Protein 8FEM (pdb70)

Nearest PDB structures (foldseek):
  8fen-assembly1_A  TM=1.002E+00  e=1.552E-68  Panicum virgatum
  3c1t-assembly2_B  TM=9.793E-01  e=3.458E-51  Vitis vinifera
  2c29-assembly1_D  TM=9.679E-01  e=8.620E-51  Vitis vinifera
  2iod-assembly1_A  TM=9.813E-01  e=1.810E-49  Vitis vinifera
  6nbr-assembly1_C  TM=9.140E-01  e=3.695E-29  Piper methysticum

B-factor: mean 53.1, std 14.97, range [28.44, 127.21]

Foldseek 3Di:
DAADFEEEQEPCLAFLNVVLLLVSQVVRHQYEYEDQDCVPCQSNVSNCPHVNCVPRYHYAHADLQDQPSCLVVLQRGQEYEYDDADDDPPDDCLVPPHQVSLQSSLVSVVVSNVVSVNHQEYEYEAECLQFQQDDDGDQETELPGGHDLVRCVPVVPVCSSVSNNRNNNLVSNVVVCVVVVHFYEYEYEWLEFFAGDRQDAHPSVCLVCCQLPVVQVSLVAQQKGFYAYSVLSSVLSVVLSPQPPHGYYFYHTDDIDGSQVSLVVCVVVCVVGDGDNDGPPDDPDDGDYRYYDRCVSVVSPRDGDDDVVRRVVRRCVNCCVDPDPPD

InterPro domains:
  IPR001509 NAD-dependent epimerase/dehydratase [PF01370] (23-263)
  IPR036291 NAD(P)-binding domain superfamily [SSF51735] (23-336)
  IPR050425 NAD(P)-dependent dehydratase-like [PTHR10366] (22-328)

Secondary structure (DSSP, 8-state):
-PPEEEEEETTTTSHHHHHHHHHHHHTTEEEEEEES-TT-HHHHHHHHTSTTHHHHEEEEE--TTSTTTTHHHHTT-SEEEE---------S-HIIIIIHHHHHHHHHHHHHHHHHS---EEEEE--GGGTS-SSS--SEE-TT----HHHHHHH--TTHHHHHHHHHHHHHHHHHHHHTT--EEEEE--EEES---SSS--HHHHHHTTTTTT-GGGHHHHHEEEEEEHHHHHHHHHHHHH-TT--EEEE---EEEEHHHHHHHHHHH-TTS---S--TT--SS-----EE--HHHHHTT------HHHHHHHHHHHHHTTTS---

Radius of gyration: 19.38 Å; Cα contacts (8 Å, |Δi|>4): 631; chains: 1; bounding box: 43×42×56 Å

Organism: Panicum virgatum (NCBI:txid38727)

Structure (mmCIF, N/CA/C/O backbone):
data_8FEM
#
_entry.id   8FEM
#
_cell.length_a   119.177
_cell.length_b   119.177
_cell.length_c   56.906
_cell.angle_alpha   90.00
_cell.angle_beta   90.00
_cell.angle_gamma   90.00
#
_symmetry.space_group_name_H-M   'P 42 21 2'
#
loop_
_entity.id
_entity.type
_entity.pdbx_description
1 polymer 'Dihydroflavonol 4-Reductase'
2 non-polymer 'NADP NICOTINAMIDE-ADENINE-DINUCLEOTIDE PHOSPHATE'
3 water water
#
loop_
_atom_site.group_PDB
_atom_site.id
_atom_site.type_symbol
_atom_site.label_atom_id
_atom_site.label_alt_id
_atom_site.label_comp_id
_atom_site.label_asym_id
_atom_site.label_entity_id
_atom_site.label_seq_id
_atom_site.pdbx_PDB_ins_code
_atom_site.Cartn_x
_atom_site.Cartn_y
_atom_site.Cartn_z
_atom_site.occupancy
_atom_site.B_iso_or_equiv
_atom_site.auth_seq_id
_atom_site.auth_comp_id
_atom_site.auth_asym_id
_atom_site.auth_atom_id
_atom_site.pdbx_PDB_model_num
ATOM 1 N N . ALA A 1 17 ? 69.688 44.764 39.680 1.00 68.92 17 ALA A N 1
ATOM 2 C CA . ALA A 1 17 ? 68.401 44.267 39.201 1.00 73.72 17 ALA A CA 1
ATOM 3 C C . ALA A 1 17 ? 68.382 42.742 39.183 1.00 77.36 17 ALA A C 1
ATOM 4 O O . ALA A 1 17 ? 69.292 42.105 38.646 1.00 83.15 17 ALA A O 1
ATOM 6 N N . ALA A 1 18 ? 67.342 42.158 39.767 1.00 63.05 18 ALA A N 1
ATOM 7 C CA . ALA A 1 18 ? 67.232 40.709 39.881 1.00 66.85 18 ALA A CA 1
ATOM 8 C C . ALA A 1 18 ? 66.608 40.114 38.623 1.00 60.30 18 ALA A C 1
ATOM 9 O O . ALA A 1 18 ? 65.665 40.674 38.054 1.00 51.46 18 ALA A O 1
ATOM 11 N N . ALA A 1 19 ? 67.140 38.970 38.198 1.00 56.60 19 ALA A N 1
ATOM 12 C CA . ALA A 1 19 ? 66.624 38.304 37.013 1.00 50.76 19 ALA A CA 1
ATOM 13 C C . ALA A 1 19 ? 65.156 37.949 37.199 1.00 49.22 19 ALA A C 1
ATOM 14 O O . ALA A 1 19 ? 64.738 37.481 38.261 1.00 50.84 19 ALA A O 1
ATOM 16 N N . LYS A 1 20 ? 64.364 38.192 36.158 1.00 51.55 20 LYS A N 1
ATOM 17 C CA . LYS A 1 20 ? 62.951 37.842 36.206 1.00 48.49 20 LYS A CA 1
ATOM 18 C C . LYS A 1 20 ? 62.787 36.334 36.364 1.00 47.05 20 LYS A C 1
ATOM 19 O O . LYS A 1 20 ? 63.514 35.545 35.746 1.00 38.82 20 LYS A O 1
ATOM 25 N N . GLY A 1 21 ? 61.845 35.944 37.229 1.00 59.97 21 GLY A N 1
ATOM 26 C CA . GLY A 1 21 ? 61.641 34.567 37.628 1.00 48.84 21 GLY A CA 1
ATOM 27 C C . GLY A 1 21 ? 62.032 33.584 36.556 1.00 49.93 21 GLY A C 1
ATOM 28 O O . GLY A 1 21 ? 61.691 33.750 35.378 1.00 56.29 21 GLY A O 1
ATOM 29 N N . PRO A 1 22 ? 62.763 32.540 36.940 1.00 47.40 22 PRO A N 1
ATOM 30 C CA . PRO A 1 22 ? 63.299 31.614 35.928 1.00 39.69 22 PRO A CA 1
ATOM 31 C C . PRO A 1 22 ? 62.163 31.049 35.084 1.00 37.82 22 PRO A C 1
ATOM 32 O O . PRO A 1 22 ? 61.119 30.647 35.607 1.00 37.52 22 PRO A O 1
ATOM 43 N N . VAL A 1 23 ? 62.365 31.044 33.768 1.00 35.85 23 VAL A N 1
ATOM 44 C CA . VAL A 1 23 ? 61.390 30.524 32.824 1.00 32.66 23 VAL A CA 1
ATOM 45 C C . VAL A 1 23 ? 62.073 29.475 31.964 1.00 37.41 23 VAL A C 1
ATOM 46 O O . VAL A 1 23 ? 63.263 29.586 31.641 1.00 37.93 23 VAL A O 1
ATOM 59 N N . VAL A 1 24 ? 61.308 28.449 31.590 1.00 31.62 24 VAL A N 1
ATOM 60 C CA . VAL A 1 24 ? 61.800 27.370 30.742 1.00 34.79 24 VAL A CA 1
ATOM 61 C C . VAL A 1 24 ? 61.395 27.627 29.298 1.00 36.05 24 VAL A C 1
ATOM 62 O O . VAL A 1 24 ? 60.291 28.119 29.023 1.00 35.88 24 VAL A O 1
ATOM 75 N N . VAL A 1 25 ? 62.283 27.289 28.370 1.00 33.86 25 VAL A N 1
ATOM 76 C CA . VAL A 1 25 ? 61.978 27.277 26.944 1.00 29.39 25 VAL A CA 1
ATOM 77 C C . VAL A 1 25 ? 62.294 25.874 26.438 1.00 39.95 25 VAL A C 1
ATOM 78 O O . VAL A 1 25 ? 63.470 25.482 26.373 1.00 39.47 25 VAL A O 1
ATOM 91 N N . THR A 1 26 ? 61.254 25.115 26.088 1.00 33.78 26 THR A N 1
ATOM 92 C CA . THR A 1 26 ? 61.456 23.779 25.546 1.00 37.06 26 THR A CA 1
ATOM 93 C C . THR A 1 26 ? 61.852 23.876 24.078 1.00 37.39 26 THR A C 1
ATOM 94 O O . THR A 1 26 ? 61.476 24.820 23.375 1.00 34.72 26 THR A O 1
ATOM 105 N N . GLY A 1 27 ? 62.616 22.889 23.620 1.00 38.26 27 GLY A N 1
ATOM 106 C CA . GLY A 1 27 ? 63.088 22.905 22.242 1.00 41.00 27 GLY A CA 1
ATOM 107 C C . GLY A 1 27 ? 63.931 24.119 21.922 1.00 36.57 27 GLY A C 1
ATOM 108 O O . GLY A 1 27 ? 63.795 24.708 20.845 1.00 37.82 27 GLY A O 1
ATOM 112 N N . ALA A 1 28 ? 64.806 24.509 22.842 1.00 38.30 28 ALA A N 1
ATOM 113 C CA . ALA A 1 28 ? 65.536 25.758 22.694 1.00 39.46 28 ALA A CA 1
ATOM 114 C C . ALA A 1 28 ? 66.506 25.743 21.529 1.00 37.28 28 ALA A C 1
ATOM 115 O O . ALA A 1 28 ? 66.883 26.817 21.050 1.00 40.46 28 ALA A O 1
ATOM 122 N N . ALA A 1 29 ? 66.935 24.564 21.077 1.00 40.17 29 ALA A N 1
ATOM 123 C CA . ALA A 1 29 ? 67.865 24.480 19.956 1.00 42.17 29 ALA A CA 1
ATOM 124 C C . ALA A 1 29 ? 67.207 24.746 18.606 1.00 41.15 29 ALA A C 1
ATOM 125 O O . ALA A 1 29 ? 67.912 24.815 17.592 1.00 45.58 29 ALA A O 1
ATOM 132 N N . GLY A 1 30 ? 65.884 24.893 18.564 1.00 38.54 30 GLY A N 1
ATOM 133 C CA . GLY A 1 30 ? 65.168 24.995 17.313 1.00 37.30 30 GLY A CA 1
ATOM 134 C C . GLY A 1 30 ? 65.063 26.414 16.782 1.00 39.63 30 GLY A C 1
ATOM 135 O O . GLY A 1 30 ? 65.586 27.372 17.349 1.00 40.46 30 GLY A O 1
ATOM 139 N N . PHE A 1 31 ? 64.349 26.531 15.660 1.00 36.79 31 PHE A N 1
ATOM 140 C CA . PHE A 1 31 ? 64.206 27.810 14.970 1.00 41.55 31 PHE A CA 1
ATOM 141 C C . PHE A 1 31 ? 63.494 28.837 15.849 1.00 41.71 31 PHE A C 1
ATOM 142 O O . PHE A 1 31 ? 64.020 29.925 16.115 1.00 37.85 31 PHE A O 1
ATOM 159 N N . VAL A 1 32 ? 62.296 28.503 16.329 1.00 37.56 32 VAL A N 1
ATOM 160 C CA . VAL A 1 32 ? 61.561 29.439 17.176 1.00 39.68 32 VAL A CA 1
ATOM 161 C C . VAL A 1 32 ? 62.189 29.505 18.566 1.00 39.85 32 VAL A C 1
ATOM 162 O O . VAL A 1 32 ? 62.443 30.593 19.108 1.00 32.93 32 VAL A O 1
ATOM 175 N N . GLY A 1 33 ? 62.460 28.338 19.154 1.00 37.02 33 GLY A N 1
ATOM 176 C CA . GLY A 1 33 ? 62.923 28.302 20.532 1.00 40.71 33 GLY A CA 1
ATOM 177 C C . GLY A 1 33 ? 64.198 29.092 20.748 1.00 37.06 33 GLY A C 1
ATOM 178 O O . GLY A 1 33 ? 64.312 29.852 21.711 1.00 36.72 33 GLY A O 1
ATOM 182 N N . SER A 1 34 ? 65.178 28.917 19.856 1.00 38.25 34 SER A N 1
ATOM 183 C CA . SER A 1 34 ? 66.460 29.589 20.040 1.00 33.95 34 SER A CA 1
ATOM 184 C C . SER A 1 34 ? 66.287 31.102 20.037 1.00 38.26 34 SER A C 1
ATOM 185 O O . SER A 1 34 ? 66.927 31.809 20.823 1.00 39.88 34 SER A O 1
ATOM 193 N N . TRP A 1 35 ? 65.425 31.624 19.161 1.00 39.53 35 TRP A N 1
ATOM 194 C CA . TRP A 1 35 ? 65.210 33.066 19.140 1.00 38.10 35 TRP A CA 1
ATOM 195 C C . TRP A 1 35 ? 64.435 33.534 20.368 1.00 39.22 35 TRP A C 1
ATOM 196 O O . TRP A 1 35 ? 64.664 34.648 20.866 1.00 36.74 35 TRP A O 1
ATOM 217 N N . LEU A 1 36 ? 63.519 32.707 20.871 1.00 33.31 36 LEU A N 1
ATOM 218 C CA . LEU A 1 36 ? 62.794 33.069 22.084 1.00 37.61 36 LEU A CA 1
ATOM 219 C C . LEU A 1 36 ? 63.740 33.155 23.274 1.00 36.63 36 LEU A C 1
ATOM 220 O O . LEU A 1 36 ? 63.615 34.060 24.113 1.00 34.60 36 LEU A O 1
ATOM 236 N N . VAL A 1 37 ? 64.701 32.230 23.356 1.00 39.32 37 VAL A N 1
ATOM 237 C CA . VAL A 1 37 ? 65.719 32.305 24.404 1.00 38.46 37 VAL A CA 1
ATOM 238 C C . VAL A 1 37 ? 66.466 33.630 24.317 1.00 38.02 37 VAL A C 1
ATOM 239 O O . VAL A 1 37 ? 66.687 34.308 25.327 1.00 38.11 37 VAL A O 1
ATOM 252 N N . ARG A 1 38 ? 66.847 34.025 23.098 1.00 40.83 38 ARG A N 1
ATOM 253 C CA . ARG A 1 38 ? 67.531 35.301 22.904 1.00 40.85 38 ARG A CA 1
ATOM 254 C C . ARG A 1 38 ? 66.706 36.450 23.463 1.00 40.12 38 ARG A C 1
ATOM 255 O O . ARG A 1 38 ? 67.228 37.322 24.164 1.00 46.39 38 ARG A O 1
ATOM 276 N N . LYS A 1 39 ? 65.408 36.471 23.164 1.00 42.96 39 LYS A N 1
ATOM 277 C CA . LYS A 1 39 ? 64.580 37.609 23.543 1.00 38.19 39 LYS A CA 1
ATOM 278 C C . LYS A 1 39 ? 64.262 37.604 25.027 1.00 33.14 39 LYS A C 1
ATOM 279 O O . LYS A 1 39 ? 64.177 38.667 25.644 1.00 37.92 39 LYS A O 1
ATOM 298 N N . LEU A 1 40 ? 64.084 36.424 25.616 1.00 35.95 40 LEU A N 1
ATOM 299 C CA . LEU A 1 40 ? 63.852 36.354 27.057 1.00 37.26 40 LEU A CA 1
ATOM 300 C C . LEU A 1 40 ? 65.083 36.821 27.830 1.00 41.61 40 LEU A C 1
ATOM 301 O O . LEU A 1 40 ? 64.964 37.544 28.830 1.00 38.50 40 LEU A O 1
ATOM 317 N N . LEU A 1 41 ? 66.275 36.421 27.377 1.00 39.68 41 LEU A N 1
ATOM 318 C CA . LEU A 1 41 ? 67.497 36.932 27.985 1.00 42.28 41 LEU A CA 1
ATOM 319 C C . LEU A 1 41 ? 67.573 38.448 27.870 1.00 44.52 41 LEU A C 1
ATOM 320 O O . LEU A 1 41 ? 67.900 39.140 28.842 1.00 45.15 41 LEU A O 1
ATOM 336 N N . ARG A 1 42 ? 67.255 38.984 26.692 1.00 39.08 42 ARG A N 1
ATOM 337 C CA . ARG A 1 42 ? 67.325 40.429 26.512 1.00 43.68 42 ARG A CA 1
ATOM 338 C C . ARG A 1 42 ? 66.350 41.165 27.427 1.00 43.92 42 ARG A C 1
ATOM 339 O O . ARG A 1 42 ? 66.598 42.318 27.796 1.00 43.06 42 ARG A O 1
ATOM 360 N N . ALA A 1 43 ? 65.240 40.527 27.792 1.00 38.18 43 ALA A N 1
ATOM 361 C CA . ALA A 1 43 ? 64.225 41.148 28.624 1.00 37.89 43 ALA A CA 1
ATOM 362 C C . ALA A 1 43 ? 64.501 40.993 30.114 1.00 40.00 43 ALA A C 1
ATOM 363 O O . ALA A 1 43 ? 63.670 41.404 30.926 1.00 44.02 43 ALA A O 1
ATOM 370 N N . GLY A 1 44 ? 65.632 40.413 30.492 1.00 42.55 44 GLY A N 1
ATOM 371 C CA . GLY A 1 44 ? 66.030 40.332 31.880 1.00 40.20 44 GLY A CA 1
ATOM 372 C C . GLY A 1 44 ? 65.679 39.050 32.590 1.00 45.83 44 GLY A C 1
ATOM 373 O O . GLY A 1 44 ? 65.763 39.003 33.829 1.00 44.41 44 GLY A O 1
ATOM 377 N N . TYR A 1 45 ? 65.285 38.014 31.857 1.00 42.86 45 TYR A N 1
ATOM 378 C CA . TYR A 1 45 ? 64.898 36.752 32.462 1.00 40.99 45 TYR A CA 1
ATOM 379 C C . TYR A 1 45 ? 66.110 35.855 32.650 1.00 41.33 45 TYR A C 1
ATOM 380 O O . TYR A 1 45 ? 67.086 35.930 31.896 1.00 42.69 45 TYR A O 1
ATOM 398 N N . ALA A 1 46 ? 66.046 35.015 33.682 1.00 41.18 46 ALA A N 1
ATOM 399 C CA . ALA A 1 46 ? 66.871 33.820 33.747 1.00 38.24 46 ALA A CA 1
ATOM 400 C C . ALA A 1 46 ? 66.158 32.736 32.948 1.00 38.58 46 ALA A C 1
ATOM 401 O O . ALA A 1 46 ? 64.992 32.431 33.214 1.00 34.29 46 ALA A O 1
ATOM 408 N N . VAL A 1 47 ? 66.830 32.186 31.944 1.00 40.78 47 VAL A N 1
ATOM 409 C CA . VAL A 1 47 ? 66.221 31.249 31.009 1.00 39.43 47 VAL A CA 1
ATOM 410 C C . VAL A 1 47 ? 66.822 29.872 31.248 1.00 41.22 47 VAL A C 1
ATOM 411 O O . VAL A 1 47 ? 68.048 29.723 31.302 1.00 45.66 47 VAL A O 1
ATOM 424 N N . ARG A 1 48 ? 65.962 28.868 31.374 1.00 36.36 48 ARG A N 1
ATOM 425 C CA . ARG A 1 48 ? 66.371 27.469 31.454 1.00 38.15 48 ARG A CA 1
ATOM 426 C C . ARG A 1 48 ? 66.027 26.811 30.116 1.00 42.56 48 ARG A C 1
ATOM 427 O O . ARG A 1 48 ? 64.870 26.465 29.853 1.00 38.06 48 ARG A O 1
ATOM 448 N N . ALA A 1 49 ? 67.033 26.654 29.264 1.00 45.41 49 ALA A N 1
ATOM 449 C CA . ALA A 1 49 ? 66.849 26.095 27.930 1.00 45.68 49 ALA A CA 1
ATOM 450 C C . ALA A 1 49 ? 66.942 24.578 27.993 1.00 43.40 49 ALA A C 1
ATOM 451 O O . ALA A 1 49 ? 67.927 24.034 28.502 1.00 46.30 49 ALA A O 1
ATOM 458 N N . THR A 1 50 ? 65.916 23.898 27.483 1.00 34.14 50 THR A N 1
ATOM 459 C CA . THR A 1 50 ? 65.887 22.445 27.466 1.00 39.24 50 THR A CA 1
ATOM 460 C C . THR A 1 50 ? 66.139 21.941 26.050 1.00 38.56 50 THR A C 1
ATOM 461 O O . THR A 1 50 ? 65.638 22.500 25.071 1.00 40.71 50 THR A O 1
ATOM 472 N N . VAL A 1 51 ? 66.934 20.878 25.952 1.00 38.35 51 VAL A N 1
ATOM 473 C CA . VAL A 1 51 ? 67.255 20.226 24.690 1.00 43.92 51 VAL A CA 1
ATOM 474 C C . VAL A 1 51 ? 67.328 18.727 24.949 1.00 40.60 51 VAL A C 1
ATOM 475 O O . VAL A 1 51 ? 67.542 18.276 26.074 1.00 47.13 51 VAL A O 1
ATOM 488 N N . ARG A 1 52 ? 67.145 17.949 23.889 1.00 43.01 52 ARG A N 1
ATOM 489 C CA . ARG A 1 52 ? 67.160 16.500 24.045 1.00 48.76 52 ARG A CA 1
ATOM 490 C C . ARG A 1 52 ? 68.545 15.972 24.385 1.00 47.93 52 ARG A C 1
ATOM 491 O O . ARG A 1 52 ? 68.656 14.899 24.990 1.00 42.93 52 ARG A O 1
ATOM 512 N N . ASP A 1 53 ? 69.597 16.699 24.024 1.00 48.39 53 ASP A N 1
ATOM 513 C CA . ASP A 1 53 ? 70.970 16.259 24.272 1.00 55.93 53 ASP A CA 1
ATOM 514 C C . ASP A 1 53 ? 71.852 17.486 24.426 1.00 52.98 53 ASP A C 1
ATOM 515 O O . ASP A 1 53 ? 72.305 18.069 23.427 1.00 51.47 53 ASP A O 1
ATOM 524 N N . PRO A 1 54 ? 72.130 17.912 25.663 1.00 46.09 54 PRO A N 1
ATOM 525 C CA . PRO A 1 54 ? 73.044 19.049 25.848 1.00 52.48 54 PRO A CA 1
ATOM 526 C C . PRO A 1 54 ? 74.486 18.723 25.495 1.00 56.58 54 PRO A C 1
ATOM 527 O O . PRO A 1 54 ? 75.290 19.649 25.333 1.00 52.95 54 PRO A O 1
ATOM 538 N N . ALA A 1 55 ? 74.838 17.440 25.376 1.00 62.06 55 ALA A N 1
ATOM 539 C CA . ALA A 1 55 ? 76.196 17.068 25.004 1.00 61.27 55 ALA A CA 1
ATOM 540 C C . ALA A 1 55 ? 76.485 17.340 23.535 1.00 65.32 55 ALA A C 1
ATOM 541 O O . ALA A 1 55 ? 77.657 17.408 23.146 1.00 65.96 55 ALA A O 1
ATOM 548 N N . ASN A 1 56 ? 75.450 17.501 22.712 1.00 62.64 56 ASN A N 1
ATOM 549 C CA . ASN A 1 56 ? 75.635 17.881 21.317 1.00 63.93 56 ASN A CA 1
ATOM 550 C C . ASN A 1 56 ? 76.114 19.325 21.240 1.00 66.68 56 ASN A C 1
ATOM 551 O O . ASN A 1 56 ? 75.306 20.259 21.161 1.00 63.75 56 ASN A O 1
ATOM 562 N N . VAL A 1 57 ? 77.434 19.520 21.261 1.00 71.95 57 VAL A N 1
ATOM 563 C CA . VAL A 1 57 ? 77.994 20.869 21.262 1.00 71.36 57 VAL A CA 1
ATOM 564 C C . VAL A 1 57 ? 77.543 21.652 20.035 1.00 69.82 57 VAL A C 1
ATOM 565 O O . VAL A 1 57 ? 77.450 22.886 20.072 1.00 68.87 57 VAL A O 1
ATOM 578 N N . GLY A 1 58 ? 77.259 20.964 18.932 1.00 70.17 58 GLY A N 1
ATOM 579 C CA . GLY A 1 58 ? 76.852 21.671 17.729 1.00 68.85 58 GLY A CA 1
ATOM 580 C C . GLY A 1 58 ? 75.572 22.458 17.924 1.00 66.81 58 GLY A C 1
ATOM 581 O O . GLY A 1 58 ? 75.490 23.636 17.564 1.00 65.39 58 GLY A O 1
ATOM 585 N N . LYS A 1 59 ? 74.553 21.814 18.496 1.00 66.43 59 LYS A N 1
ATOM 586 C CA . LYS A 1 59 ? 73.267 22.474 18.680 1.00 65.67 59 LYS A CA 1
ATOM 587 C C . LYS A 1 59 ? 73.256 23.384 19.904 1.00 60.47 59 LYS A C 1
ATOM 588 O O . LYS A 1 59 ? 72.486 24.348 19.945 1.00 56.13 59 LYS A O 1
ATOM 607 N N . THR A 1 60 ? 74.089 23.095 20.903 1.00 62.85 60 THR A N 1
ATOM 608 C CA . THR A 1 60 ? 74.074 23.876 22.134 1.00 57.87 60 THR A CA 1
ATOM 609 C C . THR A 1 60 ? 74.883 2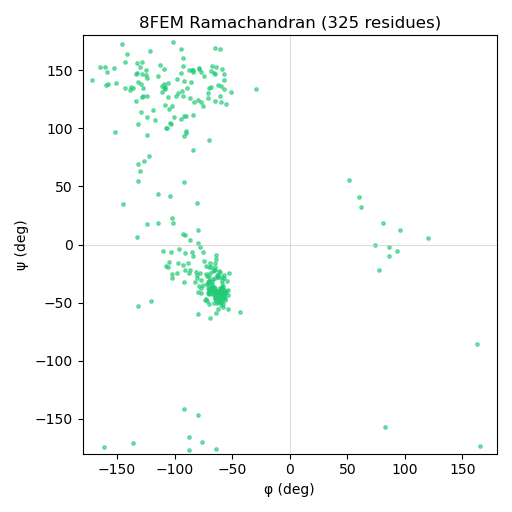5.157 22.005 1.00 57.94 60 THR A C 1
ATOM 610 O O . THR A 1 60 ? 74.536 26.171 22.623 1.00 56.15 60 THR A O 1
ATOM 621 N N . LYS A 1 61 ? 75.955 25.134 21.211 1.00 61.42 61 LYS A N 1
ATOM 622 C CA . LYS A 1 61 ? 76.855 26.283 21.152 1.00 57.83 61 LYS A CA 1
ATOM 623 C C . LYS A 1 61 ? 76.141 27.572 20.767 1.00 55.94 61 LYS A C 1
ATOM 624 O O . LYS A 1 61 ? 76.428 28.613 21.384 1.00 54.81 61 LYS A O 1
ATOM 643 N N . PRO A 1 62 ? 75.238 27.592 19.784 1.00 57.59 62 PRO A N 1
ATOM 644 C CA . PRO A 1 62 ? 74.584 28.869 19.443 1.00 59.46 62 PRO A CA 1
ATOM 645 C C . PRO A 1 62 ? 73.843 29.486 20.618 1.00 57.24 62 PRO A C 1
ATOM 646 O O . PRO A 1 62 ? 73.792 30.720 20.732 1.00 52.84 62 PRO A O 1
ATOM 657 N N . LEU A 1 63 ? 73.277 28.663 21.508 1.00 52.80 63 LEU A N 1
ATOM 658 C CA . LEU A 1 63 ? 72.567 29.204 22.664 1.00 52.97 63 LEU A CA 1
ATOM 659 C C . LEU A 1 63 ? 73.536 29.842 23.654 1.00 52.52 63 LEU A C 1
ATOM 660 O O . LEU A 1 63 ? 73.345 30.987 24.082 1.00 44.58 63 LEU A O 1
ATOM 676 N N . LEU A 1 64 ? 74.586 29.112 24.033 1.00 57.18 64 LEU A N 1
ATOM 677 C CA . LEU A 1 64 ? 75.560 29.643 24.978 1.00 56.19 64 LEU A CA 1
ATOM 678 C C . LEU A 1 64 ? 76.251 30.890 24.447 1.00 52.25 64 LEU A C 1
ATOM 679 O O . LEU A 1 64 ? 76.757 31.692 25.241 1.00 47.58 64 LEU A O 1
ATOM 695 N N . ASP A 1 65 ? 76.270 31.078 23.132 1.00 55.43 65 ASP A N 1
ATOM 696 C CA . ASP A 1 65 ? 76.874 32.257 22.525 1.00 55.62 65 ASP A CA 1
ATOM 697 C C . ASP A 1 65 ? 75.978 33.486 22.579 1.00 53.84 65 ASP A C 1
ATOM 698 O O . ASP A 1 65 ? 76.377 34.544 22.077 1.00 54.70 65 ASP A O 1
ATOM 707 N N . LEU A 1 66 ? 74.789 33.384 23.171 1.00 49.66 66 LEU A N 1
ATOM 708 C CA . LEU A 1 66 ? 73.820 34.465 23.097 1.00 50.63 66 LEU A CA 1
ATOM 709 C C . LEU A 1 66 ? 74.153 35.584 24.085 1.00 52.88 66 LEU A C 1
ATOM 710 O O . LEU A 1 66 ? 74.752 35.343 25.141 1.00 50.37 66 LEU A O 1
ATOM 726 N N . PRO A 1 67 ? 73.765 36.817 23.763 1.00 48.65 67 PRO A N 1
ATOM 727 C CA . PRO A 1 67 ? 73.998 37.929 24.699 1.00 47.24 67 PRO A CA 1
ATOM 728 C C . PRO A 1 67 ? 73.306 37.685 26.031 1.00 55.56 67 PRO A C 1
ATOM 729 O O . PRO A 1 67 ? 72.087 37.497 26.097 1.00 53.17 67 PRO A O 1
ATOM 740 N N . GLY A 1 68 ? 74.098 37.692 27.101 1.00 54.08 68 GLY A N 1
ATOM 741 C CA . GLY A 1 68 ? 73.580 37.471 28.431 1.00 48.31 68 GLY A CA 1
ATOM 742 C C . GLY A 1 68 ? 73.467 36.021 28.848 1.00 50.23 68 GLY A C 1
ATOM 743 O O . GLY A 1 68 ? 73.077 35.752 29.990 1.00 52.32 68 GLY A O 1
ATOM 747 N N . ALA A 1 69 ? 73.798 35.077 27.967 1.00 51.71 69 ALA A N 1
ATOM 748 C CA . ALA A 1 69 ? 73.643 33.670 28.312 1.00 51.43 69 ALA A CA 1
ATOM 749 C C . ALA A 1 69 ? 74.605 33.255 29.409 1.00 47.48 69 ALA A C 1
ATOM 750 O O . ALA A 1 69 ? 74.278 32.374 30.213 1.00 49.34 69 ALA A O 1
ATOM 757 N N . ALA A 1 70 ? 75.787 33.877 29.461 1.00 51.49 70 ALA A N 1
ATOM 758 C CA . ALA A 1 70 ? 76.790 33.481 30.443 1.00 51.26 70 ALA A CA 1
ATOM 759 C C . ALA A 1 70 ? 76.266 33.645 31.859 1.00 51.71 70 ALA A C 1
ATOM 760 O O . ALA A 1 70 ? 76.547 32.818 32.733 1.00 53.36 70 ALA A O 1
ATOM 767 N N . GLU A 1 71 ? 75.484 34.695 32.099 1.00 56.72 71 GLU A N 1
ATOM 768 C CA . GLU A 1 71 ? 75.010 34.992 33.444 1.00 52.30 71 GLU A CA 1
ATOM 769 C C . GLU A 1 71 ? 73.666 34.353 33.756 1.00 54.66 71 GLU A C 1
ATOM 770 O O . GLU A 1 71 ? 73.422 33.989 34.915 1.00 49.66 71 GLU A O 1
ATOM 782 N N . ARG A 1 72 ? 72.788 34.200 32.754 1.00 51.47 72 ARG A N 1
ATOM 783 C CA . ARG A 1 72 ? 71.395 33.883 33.031 1.00 49.60 72 ARG A CA 1
ATOM 784 C C . ARG A 1 72 ? 70.825 32.752 32.192 1.00 42.50 72 ARG A C 1
ATOM 785 O O . ARG A 1 72 ? 69.625 32.481 32.296 1.00 43.67 72 ARG A O 1
ATOM 806 N N . LEU A 1 73 ? 71.639 32.068 31.399 1.00 50.48 73 LEU A N 1
ATOM 807 C CA . LEU A 1 73 ? 71.189 30.913 30.633 1.00 46.77 73 LEU A CA 1
ATOM 808 C C . LEU A 1 73 ? 71.763 29.629 31.223 1.00 41.48 73 LEU A C 1
ATOM 809 O O . LEU A 1 73 ? 72.941 29.570 31.576 1.00 42.52 73 LEU A O 1
ATOM 825 N N . SER A 1 74 ? 70.916 28.614 31.338 1.00 36.55 74 SER A N 1
ATOM 826 C CA . SER A 1 74 ? 71.320 27.267 31.707 1.00 38.57 74 SER A CA 1
ATOM 827 C C . SER A 1 74 ? 70.674 26.287 30.737 1.00 41.24 74 SER A C 1
ATOM 828 O O . SER A 1 74 ? 69.558 26.512 30.262 1.00 45.64 74 SER A O 1
ATOM 836 N N . ILE A 1 75 ? 71.375 25.193 30.455 1.00 38.49 75 ILE A N 1
ATOM 837 C CA . ILE A 1 75 ? 70.922 24.176 29.507 1.00 38.81 75 ILE A CA 1
ATOM 838 C C . ILE A 1 75 ? 70.532 22.925 30.283 1.00 39.85 75 ILE A C 1
ATOM 839 O O . ILE A 1 75 ? 71.259 22.494 31.188 1.00 39.38 75 ILE A O 1
ATOM 855 N N . TRP A 1 76 ? 69.383 22.348 29.936 1.00 38.44 76 TRP A N 1
ATOM 856 C CA . TRP A 1 76 ? 68.846 21.193 30.642 1.00 41.00 76 TRP A CA 1
ATOM 857 C C . TRP A 1 76 ? 68.503 20.096 29.646 1.00 37.73 76 TRP A C 1
ATOM 858 O O . TRP A 1 76 ? 68.103 20.370 28.515 1.00 43.65 76 TRP A O 1
ATOM 879 N N . LYS A 1 77 ? 68.663 18.850 30.074 1.00 40.00 77 LYS A N 1
ATOM 880 C CA . LYS A 1 77 ? 68.319 17.699 29.251 1.00 42.79 77 LYS A CA 1
ATOM 881 C C . LYS A 1 77 ? 66.890 17.273 29.559 1.00 42.25 77 LYS A C 1
ATOM 882 O O . LYS A 1 77 ? 66.533 17.069 30.723 1.00 41.86 77 LYS A O 1
ATOM 901 N N . ALA A 1 78 ? 66.077 17.142 28.514 1.00 43.38 78 ALA A N 1
ATOM 902 C CA . ALA A 1 78 ? 64.694 16.719 28.676 1.00 48.46 78 ALA A CA 1
ATOM 903 C C . ALA A 1 78 ? 64.180 16.196 27.342 1.00 44.34 78 ALA A C 1
ATOM 904 O O . ALA A 1 78 ? 64.649 16.602 26.279 1.00 44.99 78 ALA A O 1
ATOM 911 N N . ASP A 1 79 ? 63.212 15.292 27.415 1.00 46.80 79 ASP A N 1
ATOM 912 C CA . ASP A 1 79 ? 62.613 14.688 26.235 1.00 45.39 79 ASP A CA 1
ATOM 913 C C . ASP A 1 79 ? 61.126 14.499 26.487 1.00 47.33 79 ASP A C 1
ATOM 914 O O . ASP A 1 79 ? 60.723 14.041 27.561 1.00 49.17 79 ASP A O 1
ATOM 923 N N . LEU A 1 80 ? 60.313 14.861 25.491 1.00 52.06 80 LEU A N 1
ATOM 924 C CA . LEU A 1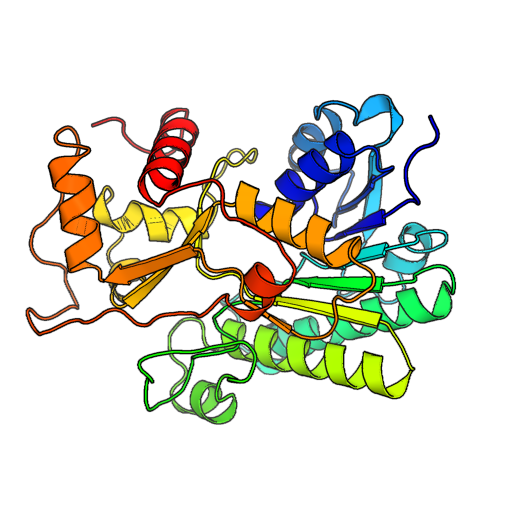 80 ? 58.864 14.789 25.646 1.00 48.92 80 LEU A CA 1
ATOM 925 C C . LEU A 1 80 ? 58.366 13.359 25.803 1.00 51.20 80 LEU A C 1
ATOM 926 O O . LEU A 1 80 ? 57.272 13.154 26.342 1.00 49.83 80 LEU A O 1
ATOM 942 N N . THR A 1 81 ? 59.138 12.374 25.350 1.00 51.16 81 THR A N 1
ATOM 943 C CA . THR A 1 81 ? 58.768 10.972 25.459 1.00 50.41 81 THR A CA 1
ATOM 944 C C . THR A 1 81 ? 59.272 10.333 26.745 1.00 54.23 81 THR A C 1
ATOM 945 O O . THR A 1 81 ? 59.152 9.116 26.900 1.00 56.08 81 THR A O 1
ATOM 956 N N . GLU A 1 82 ? 59.817 11.124 27.667 1.00 54.21 82 GLU A N 1
ATOM 957 C CA . GLU A 1 82 ? 60.455 10.637 28.885 1.00 51.88 82 GLU A CA 1
ATOM 958 C C . GLU A 1 82 ? 59.762 11.298 30.070 1.00 53.07 82 GLU A C 1
ATOM 959 O O . GLU A 1 82 ? 60.128 12.405 30.473 1.00 56.24 82 GLU A O 1
ATOM 971 N N . GLU A 1 83 ? 58.767 10.610 30.630 1.00 58.67 83 GLU A N 1
ATOM 972 C CA . GLU A 1 83 ? 58.002 11.162 31.740 1.00 56.05 83 GLU A CA 1
ATOM 973 C C . GLU A 1 83 ? 58.931 11.661 32.840 1.00 53.35 83 GLU A C 1
ATOM 974 O O . GLU A 1 83 ? 59.863 10.965 33.249 1.00 51.12 83 GLU A O 1
ATOM 986 N N . GLY A 1 84 ? 58.680 12.883 33.304 1.00 50.43 84 GLY A N 1
ATOM 987 C CA . GLY A 1 84 ? 59.411 13.451 34.411 1.00 45.01 84 GLY A CA 1
ATOM 988 C C . GLY A 1 84 ? 60.701 14.144 34.047 1.00 43.77 84 GLY A C 1
ATOM 989 O O . GLY A 1 84 ? 61.276 14.828 34.907 1.00 45.51 84 GLY A O 1
ATOM 993 N N . SER A 1 85 ? 61.167 14.011 32.806 1.00 42.36 85 SER A N 1
ATOM 994 C CA . SER A 1 85 ? 62.449 14.597 32.434 1.00 45.17 85 SER A CA 1
ATOM 995 C C . SER A 1 85 ? 62.448 16.121 32.495 1.00 46.55 85 SER A C 1
ATOM 996 O O . SER A 1 85 ? 63.527 16.727 32.502 1.00 46.67 85 SER A O 1
ATOM 1004 N N . PHE A 1 86 ? 61.277 16.750 32.539 1.00 44.53 86 PHE A N 1
ATOM 1005 C CA . PHE A 1 86 ? 61.171 18.195 32.664 1.00 43.18 86 PHE A CA 1
ATOM 1006 C C . PHE A 1 86 ? 60.965 18.653 34.103 1.00 44.78 86 PHE A C 1
ATOM 1007 O O . PHE A 1 86 ? 60.923 19.866 34.354 1.00 46.37 86 PHE A O 1
ATOM 1024 N N . ASP A 1 87 ? 60.828 17.724 35.053 1.00 46.36 87 ASP A N 1
ATOM 1025 C CA . ASP A 1 87 ? 60.524 18.105 36.430 1.00 43.38 87 ASP A CA 1
ATOM 1026 C C . ASP A 1 87 ? 61.597 19.026 36.994 1.00 40.90 87 ASP A C 1
ATOM 1027 O O . ASP A 1 87 ? 61.291 20.079 37.565 1.00 42.41 87 ASP A O 1
ATOM 1036 N N . ASP A 1 88 ? 62.867 18.650 36.838 1.00 39.20 88 ASP A N 1
ATOM 1037 C CA . ASP A 1 88 ? 63.940 19.429 37.449 1.00 42.71 88 ASP A CA 1
ATOM 1038 C C . ASP A 1 88 ? 64.025 20.826 36.843 1.00 42.04 88 ASP A C 1
ATOM 1039 O O . ASP A 1 88 ? 64.210 21.818 37.557 1.00 42.68 88 ASP A O 1
ATOM 1048 N N . ALA A 1 89 ? 63.898 20.925 35.522 1.00 43.27 89 ALA A N 1
ATOM 1049 C CA . ALA A 1 89 ? 64.038 22.228 34.873 1.00 43.92 89 ALA A CA 1
ATOM 1050 C C . ALA A 1 89 ? 62.883 23.159 35.237 1.00 39.62 89 ALA A C 1
ATOM 1051 O O . ALA A 1 89 ? 63.084 24.369 35.425 1.00 40.59 89 ALA A O 1
ATOM 1058 N N . ILE A 1 90 ? 61.667 22.621 35.345 1.00 35.72 90 ILE A N 1
ATOM 1059 C CA . ILE A 1 90 ? 60.517 23.474 35.636 1.00 39.56 90 ILE A CA 1
ATOM 1060 C C . ILE A 1 90 ? 60.474 23.860 37.105 1.00 37.16 90 ILE A C 1
ATOM 1061 O O . ILE A 1 90 ? 59.998 24.946 37.449 1.00 38.24 90 ILE A O 1
ATOM 1077 N N . LYS A 1 91 ? 60.976 22.999 37.985 1.00 38.79 91 LYS A N 1
ATOM 1078 C CA . LYS A 1 91 ? 60.917 23.251 39.420 1.00 37.48 91 LYS A CA 1
ATOM 1079 C C . LYS A 1 91 ? 61.558 24.587 39.768 1.00 38.67 91 LYS A C 1
ATOM 1080 O O . LYS A 1 91 ? 62.744 24.811 39.507 1.00 40.19 91 LYS A O 1
ATOM 1099 N N . GLY A 1 92 ? 60.773 25.472 40.370 1.00 35.91 92 GLY A N 1
ATOM 1100 C CA . GLY A 1 92 ? 61.235 26.793 40.716 1.00 38.31 92 GLY A CA 1
ATOM 1101 C C . GLY A 1 92 ? 60.970 27.859 39.680 1.00 41.12 92 GLY A C 1
ATOM 1102 O O . GLY A 1 92 ? 61.226 29.043 39.951 1.00 45.06 92 GLY A O 1
ATOM 1106 N N . CYS A 1 93 ? 60.459 27.490 38.511 1.00 39.21 93 CYS A N 1
ATOM 1107 C CA . CYS A 1 93 ? 60.190 28.459 37.461 1.00 38.95 93 CYS A CA 1
ATOM 1108 C C . CYS A 1 93 ? 58.820 29.101 37.646 1.00 35.81 93 CYS A C 1
ATOM 1109 O O . CYS A 1 93 ? 57.891 28.493 38.175 1.00 39.71 93 CYS A O 1
ATOM 1117 N N . THR A 1 94 ? 58.702 30.345 37.193 1.00 41.51 94 THR A N 1
ATOM 1118 C CA . THR A 1 94 ? 57.418 31.036 37.188 1.00 42.05 94 THR A CA 1
ATOM 1119 C C . THR A 1 94 ? 56.660 30.868 35.874 1.00 42.33 94 THR A C 1
ATOM 1120 O O . THR A 1 94 ? 55.446 31.104 35.842 1.00 42.80 94 THR A O 1
ATOM 1131 N N . GLY A 1 95 ? 57.337 30.467 34.803 1.00 31.40 95 GLY A N 1
ATOM 1132 C CA . GLY A 1 95 ? 56.694 30.339 33.506 1.00 35.8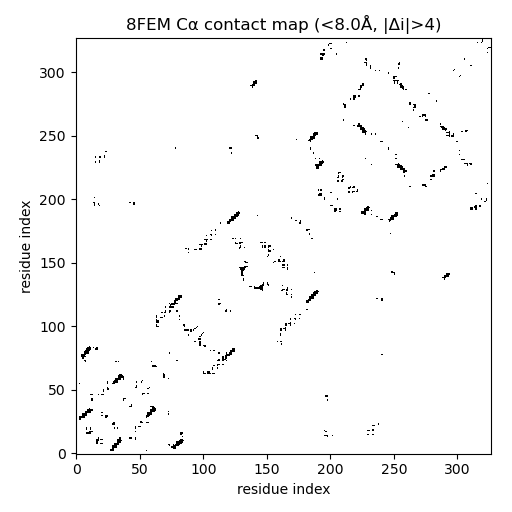7 95 GLY A CA 1
ATOM 1133 C C . GLY A 1 95 ? 57.385 29.302 32.650 1.00 32.72 95 GLY A C 1
ATOM 1134 O O . GLY A 1 95 ? 58.583 29.045 32.793 1.00 34.76 95 GLY A O 1
ATOM 1138 N N . VAL A 1 96 ? 56.615 28.694 31.757 1.00 34.21 96 VAL A N 1
ATOM 1139 C CA . VAL A 1 96 ? 57.114 27.667 30.854 1.00 33.68 96 VAL A CA 1
ATOM 1140 C C . VAL A 1 96 ? 56.612 27.985 29.454 1.00 36.34 96 VAL A C 1
ATOM 1141 O O . VAL A 1 96 ? 55.401 28.104 29.236 1.00 35.59 96 VAL A O 1
ATOM 1154 N N . PHE A 1 97 ? 57.538 28.126 28.511 1.00 36.46 97 PHE A N 1
ATOM 1155 C CA . PHE A 1 97 ? 57.212 28.339 27.101 1.00 34.61 97 PHE A CA 1
ATOM 1156 C C . PHE A 1 97 ? 57.446 27.018 26.369 1.00 35.56 97 PHE A C 1
ATOM 1157 O O . PHE A 1 97 ? 58.591 26.633 26.116 1.00 34.58 97 PHE A O 1
ATOM 1174 N N . HIS A 1 98 ? 56.361 26.322 26.033 1.00 34.27 98 HIS A N 1
ATOM 1175 C CA . HIS A 1 98 ? 56.451 25.009 25.400 1.00 35.19 98 HIS A CA 1
ATOM 1176 C C . HIS A 1 98 ? 56.474 25.194 23.887 1.00 33.18 98 HIS A C 1
ATOM 1177 O O . HIS A 1 98 ? 55.434 25.337 23.254 1.00 35.85 98 HIS A O 1
ATOM 1191 N N . VAL A 1 99 ? 57.671 25.207 23.314 1.00 34.80 99 VAL A N 1
ATOM 1192 C CA . VAL A 1 99 ? 57.849 25.322 21.884 1.00 37.96 99 VAL A CA 1
ATOM 1193 C C . VAL A 1 99 ? 58.186 24.006 21.203 1.00 37.88 99 VAL A C 1
ATOM 1194 O O . VAL A 1 99 ? 57.871 23.852 20.029 1.00 38.58 99 VAL A O 1
ATOM 1207 N N . ALA A 1 100 ? 58.779 23.051 21.918 1.00 39.18 100 ALA A N 1
ATOM 1208 C CA . ALA A 1 100 ? 59.154 21.785 21.322 1.00 44.57 100 ALA A CA 1
ATOM 1209 C C . ALA A 1 100 ? 57.924 21.011 20.873 1.00 40.42 100 ALA A C 1
ATOM 1210 O O . ALA A 1 100 ? 56.857 21.065 21.489 1.00 41.97 100 ALA A O 1
ATOM 1217 N N . THR A 1 101 ? 58.090 20.269 19.783 1.00 41.37 101 THR A N 1
ATOM 1218 C CA . THR A 1 101 ? 57.074 19.339 19.311 1.00 43.22 101 THR A CA 1
ATOM 1219 C C . THR A 1 101 ? 57.748 18.317 18.409 1.00 42.46 101 THR A C 1
ATOM 1220 O O . THR A 1 101 ? 58.738 18.648 17.742 1.00 41.69 101 THR A O 1
ATOM 1231 N N . PRO A 1 102 ? 57.259 17.077 18.378 1.00 44.29 102 PRO A N 1
ATOM 1232 C CA . PRO A 1 102 ? 57.859 16.081 17.475 1.00 46.77 102 PRO A CA 1
ATOM 1233 C C . PRO A 1 102 ? 57.588 16.422 16.019 1.00 48.69 102 PRO A C 1
ATOM 1234 O O . PRO A 1 102 ? 56.468 16.786 15.649 1.00 48.67 102 PRO A O 1
ATOM 1245 N N . MET A 1 103 ? 58.624 16.301 15.188 1.00 52.67 103 MET A N 1
ATOM 1246 C CA . MET A 1 103 ? 58.546 16.708 13.785 1.00 65.18 103 MET A CA 1
ATOM 1247 C C . MET A 1 103 ? 59.088 15.617 12.867 1.00 66.99 103 MET A C 1
ATOM 1248 O O . MET A 1 103 ? 59.922 15.866 11.994 1.00 69.30 103 MET A O 1
ATOM 1262 N N . ASP A 1 104 ? 58.542 14.427 13.009 1.00 66.09 104 ASP A N 1
ATOM 1263 C CA . ASP A 1 104 ? 58.961 13.325 12.178 1.00 66.91 104 ASP A CA 1
ATOM 1264 C C . ASP A 1 104 ? 57.728 12.839 11.490 1.00 73.28 104 ASP A C 1
ATOM 1265 O O . ASP A 1 104 ? 57.181 11.801 11.839 1.00 78.78 104 ASP A O 1
ATOM 1274 N N . PHE A 1 105 ? 57.291 13.573 10.487 1.00 69.35 105 PHE A N 1
ATOM 1275 C CA . PHE A 1 105 ? 56.048 13.228 9.828 1.00 72.88 105 PHE A CA 1
ATOM 1276 C C . PHE A 1 105 ? 56.245 12.314 8.621 1.00 75.03 105 PHE A C 1
ATOM 1277 O O . PHE A 1 105 ? 55.756 12.613 7.541 1.00 82.22 105 PHE A O 1
ATOM 1294 N N . GLU A 1 106 ? 56.930 11.195 8.806 1.00 78.61 106 GLU A N 1
ATOM 1295 C CA . GLU A 1 106 ? 57.171 10.253 7.714 1.00 82.50 106 GLU A CA 1
ATOM 1296 C C . GLU A 1 106 ? 57.148 8.815 8.219 1.00 83.34 106 GLU A C 1
ATOM 1297 O O . GLU A 1 106 ? 57.880 7.950 7.728 1.00 81.62 106 GLU A O 1
ATOM 1309 N N . SER A 1 107 ? 56.297 8.524 9.194 1.00 85.81 107 SER A N 1
ATOM 1310 C CA . SER A 1 107 ? 56.186 7.186 9.764 1.00 80.63 107 SER A CA 1
ATOM 1311 C C . SER A 1 107 ? 54.968 6.459 9.204 1.00 82.81 107 SER A C 1
ATOM 1312 O O . SER A 1 107 ? 54.172 7.019 8.448 1.00 83.34 107 SER A O 1
ATOM 1320 N N . LYS A 1 108 ? 54.843 5.181 9.574 1.00 81.89 108 LYS A N 1
ATOM 1321 C CA . LYS A 1 108 ? 53.772 4.330 9.072 1.00 79.66 108 LYS A CA 1
ATOM 1322 C C . LYS A 1 108 ? 52.654 4.115 10.084 1.00 82.00 108 LYS A C 1
ATOM 1323 O O . LYS A 1 108 ? 51.638 3.495 9.744 1.00 83.22 108 LYS A O 1
ATOM 1342 N N . ASP A 1 109 ? 52.821 4.590 11.314 1.00 80.42 109 ASP A N 1
ATOM 1343 C CA . ASP A 1 109 ? 51.774 4.549 12.336 1.00 74.88 109 ASP A CA 1
ATOM 1344 C C . ASP A 1 109 ? 51.645 5.938 12.948 1.00 72.94 109 ASP A C 1
ATOM 1345 O O . ASP A 1 109 ? 51.902 6.136 14.142 1.00 76.77 109 ASP A O 1
ATOM 1354 N N . PRO A 1 110 ? 51.251 6.932 12.147 1.00 68.16 110 PRO A N 1
ATOM 1355 C CA . PRO A 1 110 ? 51.250 8.319 12.647 1.00 63.79 110 PRO A CA 1
ATOM 1356 C C . PRO A 1 110 ? 50.463 8.495 13.930 1.00 60.55 110 PRO A C 1
ATOM 1357 O O . PRO A 1 110 ? 50.824 9.342 14.757 1.00 60.48 110 PRO A O 1
ATOM 1368 N N . GLU A 1 111 ? 49.406 7.704 14.129 1.00 61.44 111 GLU A N 1
ATOM 1369 C CA . GLU A 1 111 ? 48.624 7.809 15.356 1.00 63.02 111 GLU A CA 1
ATOM 1370 C C . GLU A 1 111 ? 49.492 7.543 16.577 1.00 64.55 111 GLU A C 1
ATOM 1371 O O . GLU A 1 111 ? 49.466 8.304 17.552 1.00 58.88 111 GLU A O 1
ATOM 1383 N N . ASN A 1 112 ? 50.303 6.500 16.497 1.00 68.63 112 ASN A N 1
ATOM 1384 C CA . ASN A 1 112 ? 51.083 6.095 17.656 1.00 68.05 112 ASN A CA 1
ATOM 1385 C C . ASN A 1 112 ? 52.492 6.609 17.679 1.00 61.36 112 ASN A C 1
ATOM 1386 O O . ASN A 1 112 ? 53.121 6.597 18.720 1.00 63.78 112 ASN A O 1
ATOM 1397 N N . GLU A 1 113 ? 52.974 7.084 16.551 1.00 60.72 113 GLU A N 1
ATOM 1398 C CA . GLU A 1 113 ? 54.340 7.573 16.463 1.00 61.99 113 GLU A CA 1
ATOM 1399 C C . GLU A 1 113 ? 54.450 9.089 16.417 1.00 61.61 113 GLU A C 1
ATOM 1400 O O . GLU A 1 113 ? 55.551 9.618 16.619 1.00 62.15 113 GLU A O 1
ATOM 1412 N N . VAL A 1 114 ? 53.353 9.800 16.157 1.00 62.21 114 VAL A N 1
ATOM 1413 C CA . VAL A 1 114 ? 53.398 11.254 16.041 1.00 54.68 114 VAL A CA 1
ATOM 1414 C C . VAL A 1 114 ? 52.284 11.886 16.864 1.00 50.88 114 VAL A C 1
ATOM 1415 O O . VAL A 1 114 ? 52.530 12.760 17.700 1.00 53.86 114 VAL A O 1
ATOM 1428 N N . ILE A 1 115 ? 51.052 11.440 16.641 1.00 52.30 115 ILE A N 1
ATOM 1429 C CA . ILE A 1 115 ? 49.899 12.103 17.238 1.00 48.92 115 ILE A CA 1
ATOM 1430 C C . ILE A 1 115 ? 49.882 11.890 18.746 1.00 51.03 115 ILE A C 1
ATOM 1431 O O . ILE A 1 115 ? 49.994 12.845 19.521 1.00 49.97 115 ILE A O 1
ATOM 1447 N N . LYS A 1 116 ? 49.745 10.639 19.183 1.00 51.63 116 LYS A N 1
ATOM 1448 C CA . LYS A 1 116 ? 49.718 10.368 20.618 1.00 55.99 116 LYS A CA 1
ATOM 1449 C C . LYS A 1 116 ? 50.975 10.866 21.323 1.00 53.42 116 LYS A C 1
ATOM 1450 O O . LYS A 1 116 ? 50.850 11.452 22.413 1.00 49.50 116 LYS A O 1
ATOM 1469 N N . PRO A 1 117 ? 52.184 10.679 20.785 1.00 53.56 117 PRO A N 1
ATOM 1470 C CA . PRO A 1 117 ? 53.363 11.263 21.450 1.00 51.17 117 PRO A CA 1
ATOM 1471 C C . PRO A 1 117 ? 53.285 12.772 21.599 1.00 52.29 117 PRO A C 1
ATOM 1472 O O . PRO A 1 117 ? 53.754 13.317 22.604 1.00 50.01 117 PRO A O 1
ATOM 1483 N N . THR A 1 118 ? 52.720 13.474 20.611 1.00 52.48 118 THR A N 1
ATOM 1484 C CA . THR A 1 118 ? 52.618 14.926 20.716 1.00 48.16 118 THR A CA 1
ATOM 1485 C C . THR A 1 118 ? 51.633 15.332 21.808 1.00 46.53 118 THR A C 1
ATOM 1486 O O . THR A 1 118 ? 51.861 16.315 22.524 1.00 48.23 118 THR A O 1
ATOM 1497 N N . VAL A 1 119 ? 50.531 14.591 21.955 1.00 42.43 119 VAL A N 1
ATOM 1498 C CA . VAL A 1 119 ? 49.545 14.941 22.970 1.00 45.84 119 VAL A CA 1
ATOM 1499 C C . VAL A 1 119 ? 50.022 14.514 24.354 1.00 48.43 119 VAL A C 1
ATOM 1500 O O . VAL A 1 119 ? 49.777 15.209 25.349 1.00 50.18 119 VAL A O 1
ATOM 1513 N N . GLU A 1 120 ? 50.694 13.361 24.449 1.00 45.74 120 GLU A N 1
ATOM 1514 C CA . GLU A 1 120 ? 51.218 12.938 25.743 1.00 50.09 120 GLU A CA 1
ATOM 1515 C C . GLU A 1 120 ? 52.358 13.842 26.194 1.00 49.25 120 GLU A C 1
ATOM 1516 O O . GLU A 1 120 ? 52.537 14.065 27.396 1.00 48.91 120 GLU A O 1
ATOM 1528 N N . GLY A 1 121 ? 53.130 14.373 25.248 1.00 46.25 121 GLY A N 1
ATOM 1529 C CA . GLY A 1 121 ? 54.222 15.261 25.608 1.00 45.10 121 GLY A CA 1
ATOM 1530 C C . GLY A 1 121 ? 53.750 16.582 26.181 1.00 43.60 121 GLY A C 1
ATOM 1531 O O . GLY A 1 121 ? 54.323 17.084 27.150 1.00 45.05 121 GLY A O 1
ATOM 1535 N N . VAL A 1 122 ? 52.698 17.159 25.600 1.00 45.54 122 VAL A N 1
ATOM 1536 C CA . VAL A 1 122 ? 52.187 18.425 26.113 1.00 44.37 122 VAL A CA 1
ATOM 1537 C C . VAL A 1 122 ? 51.495 18.218 27.455 1.00 43.86 122 VAL A C 1
ATOM 1538 O O . VAL A 1 122 ? 51.599 19.054 28.361 1.00 46.01 122 VAL A O 1
ATOM 1551 N N . LEU A 1 123 ? 50.780 17.105 27.609 1.00 45.80 123 LEU A N 1
ATOM 1552 C CA . LEU A 1 123 ? 50.095 16.841 28.870 1.00 48.30 123 LEU A CA 1
ATOM 1553 C C . LEU A 1 123 ? 51.093 16.582 29.998 1.00 48.07 123 LEU A C 1
ATOM 1554 O O . LEU A 1 123 ? 50.887 17.021 31.139 1.00 46.08 123 LEU A O 1
ATOM 1570 N N . SER A 1 124 ? 52.187 15.878 29.700 1.00 38.63 124 SER A N 1
ATOM 1571 C CA . SER A 1 124 ? 53.199 15.653 30.722 1.00 46.49 124 SER A CA 1
ATOM 1572 C C . SER A 1 124 ? 53.858 16.966 31.134 1.00 46.01 124 SER A C 1
ATOM 1573 O O . SER A 1 124 ? 54.165 17.168 32.317 1.00 42.96 124 SER A O 1
ATOM 1581 N N . ILE A 1 125 ? 54.066 17.876 30.177 1.00 40.70 125 ILE A N 1
ATOM 1582 C CA . ILE A 1 125 ? 54.550 19.215 30.509 1.00 37.98 125 ILE A CA 1
ATOM 1583 C C . ILE A 1 125 ? 53.607 19.883 31.500 1.00 38.31 125 ILE A C 1
ATOM 1584 O O . ILE A 1 125 ? 54.040 20.486 32.489 1.00 36.05 125 ILE A O 1
ATOM 1600 N N . MET A 1 126 ? 52.298 19.786 31.245 1.00 43.41 126 MET A N 1
ATOM 1601 C CA . MET A 1 126 ? 51.327 20.420 32.132 1.00 46.06 126 MET A CA 1
ATOM 1602 C C . MET A 1 126 ? 51.360 19.797 33.520 1.00 46.76 126 MET A C 1
ATOM 1603 O O . MET A 1 126 ? 51.288 20.508 34.528 1.00 45.03 126 MET A O 1
ATOM 1617 N N . ARG A 1 127 ? 51.477 18.467 33.590 1.00 45.99 127 ARG A N 1
ATOM 1618 C CA . ARG A 1 127 ? 51.581 17.801 34.885 1.00 48.04 127 ARG A CA 1
ATOM 1619 C C . ARG A 1 127 ? 52.797 18.304 35.654 1.00 45.98 127 ARG A C 1
ATOM 1620 O O . ARG A 1 127 ? 52.696 18.669 36.831 1.00 45.19 127 ARG A O 1
ATOM 1641 N N . ALA A 1 128 ? 53.959 18.334 34.997 1.00 40.20 128 ALA A N 1
ATOM 1642 C CA . ALA A 1 128 ? 55.166 18.815 35.654 1.00 43.01 128 ALA A CA 1
ATOM 1643 C C . ALA A 1 128 ? 54.986 20.238 36.162 1.00 43.79 128 ALA A C 1
ATOM 1644 O O . ALA A 1 128 ? 55.479 20.586 37.239 1.00 40.50 128 ALA A O 1
ATOM 1651 N N . CYS A 1 129 ? 54.286 21.077 35.396 1.00 44.36 129 CYS A N 1
ATOM 1652 C CA . CYS A 1 129 ? 54.054 22.450 35.825 1.00 46.70 129 CYS A CA 1
ATOM 1653 C C . CYS A 1 129 ? 53.185 22.495 37.074 1.00 47.19 129 CYS A C 1
ATOM 1654 O O . CYS A 1 129 ? 53.458 23.269 37.998 1.00 49.74 129 CYS A O 1
ATOM 1662 N N . LYS A 1 130 ? 52.132 21.678 37.120 1.00 47.05 130 LYS A N 1
ATOM 1663 C CA . LYS A 1 130 ? 51.282 21.629 38.301 1.00 52.13 130 LYS A CA 1
ATOM 1664 C C . LYS A 1 130 ? 52.065 21.152 39.516 1.00 50.29 130 LYS A C 1
ATOM 1665 O O . LYS A 1 130 ? 52.014 21.773 40.582 1.00 51.43 130 LYS A O 1
ATOM 1684 N N . GLU A 1 131 ? 52.801 20.044 39.367 1.00 52.96 131 GLU A N 1
ATOM 1685 C CA . GLU A 1 131 ? 53.584 19.510 40.475 1.00 54.54 131 GLU A CA 1
ATOM 1686 C C . GLU A 1 131 ? 54.555 20.549 41.017 1.00 51.42 131 GLU A C 1
ATOM 1687 O O . GLU A 1 131 ? 54.718 20.676 42.234 1.00 53.10 131 GLU A O 1
ATOM 1699 N N . ALA A 1 132 ? 55.207 21.302 40.129 1.00 51.38 132 ALA A N 1
ATOM 1700 C CA . ALA A 1 132 ? 56.173 22.300 40.570 1.00 47.87 132 ALA A CA 1
ATOM 1701 C C . ALA A 1 132 ? 55.548 23.278 41.554 1.00 47.42 132 ALA A C 1
ATOM 1702 O O . ALA A 1 132 ? 56.188 23.677 42.533 1.00 47.58 132 ALA A O 1
ATOM 1709 N N . GLY A 1 133 ? 54.304 23.688 41.305 1.00 50.25 133 GLY A N 1
ATOM 1710 C CA . GLY A 1 133 ? 53.633 24.662 42.138 1.00 52.18 133 GLY A CA 1
ATOM 1711 C C . GLY A 1 133 ? 54.052 26.100 41.927 1.00 49.41 133 GLY A C 1
ATOM 1712 O O . GLY A 1 133 ? 53.274 27.010 42.251 1.00 57.90 133 GLY A O 1
ATOM 1716 N N . THR A 1 134 ? 55.244 26.340 41.380 1.00 44.83 134 THR A N 1
ATOM 1717 C CA . THR A 1 134 ? 55.764 27.691 41.232 1.00 42.12 134 THR A CA 1
ATOM 1718 C C . THR A 1 134 ? 55.345 28.358 39.930 1.00 43.47 134 THR A C 1
ATOM 1719 O O . THR A 1 134 ? 55.470 29.583 39.811 1.00 40.48 134 THR A O 1
ATOM 1730 N N . VAL A 1 135 ? 54.857 27.592 38.961 1.00 39.12 135 VAL A N 1
ATOM 1731 C CA . VAL A 1 135 ? 54.522 28.136 37.652 1.00 38.79 135 VAL A CA 1
ATOM 1732 C C . VAL A 1 135 ? 53.197 28.879 37.754 1.00 39.99 135 VAL A C 1
ATOM 1733 O O . VAL A 1 135 ? 52.179 28.297 38.142 1.00 39.31 135 VAL A O 1
ATOM 1746 N N . ARG A 1 136 ? 53.202 30.162 37.402 1.00 35.06 136 ARG A N 1
ATOM 1747 C CA . ARG A 1 136 ? 51.971 30.938 37.367 1.00 40.20 136 ARG A CA 1
ATOM 1748 C C . ARG A 1 136 ? 51.292 30.915 36.004 1.00 41.06 136 ARG A C 1
ATOM 1749 O O . ARG A 1 136 ? 50.081 31.158 35.930 1.00 41.44 136 ARG A O 1
ATOM 1770 N N . ARG A 1 137 ? 52.031 30.630 34.928 1.00 32.58 137 ARG A N 1
ATOM 1771 C CA . ARG A 1 137 ? 51.452 30.684 33.593 1.00 39.49 137 ARG A CA 1
ATOM 1772 C C . ARG A 1 137 ? 52.266 29.832 32.631 1.00 35.11 137 ARG A C 1
ATOM 1773 O O . ARG A 1 137 ? 53.494 29.859 32.647 1.00 35.93 137 ARG A O 1
ATOM 1794 N N . VAL A 1 138 ? 51.566 29.094 31.786 1.00 36.57 138 VAL A N 1
ATOM 1795 C CA . VAL A 1 138 ? 52.176 28.314 30.718 1.00 36.55 138 VAL A CA 1
ATOM 1796 C C . VAL A 1 138 ? 51.801 28.953 29.388 1.00 40.03 138 VAL A C 1
ATOM 1797 O O . VAL A 1 138 ? 50.644 29.336 29.176 1.00 42.85 138 VAL A O 1
ATOM 1810 N N . VAL A 1 139 ? 52.778 29.068 28.490 1.00 36.78 139 VAL A N 1
ATOM 1811 C CA . VAL A 1 139 ? 52.562 29.611 27.152 1.00 36.52 139 VAL A CA 1
ATOM 1812 C C . VAL A 1 139 ? 52.864 28.508 26.160 1.00 34.95 139 VAL A C 1
ATOM 1813 O O . VAL A 1 139 ? 54.032 28.154 25.957 1.00 35.07 139 VAL A O 1
ATOM 1826 N N . PHE A 1 140 ? 51.817 27.965 25.541 1.00 37.48 140 PHE A N 1
ATOM 1827 C CA . PHE A 1 140 ? 51.944 26.893 24.560 1.00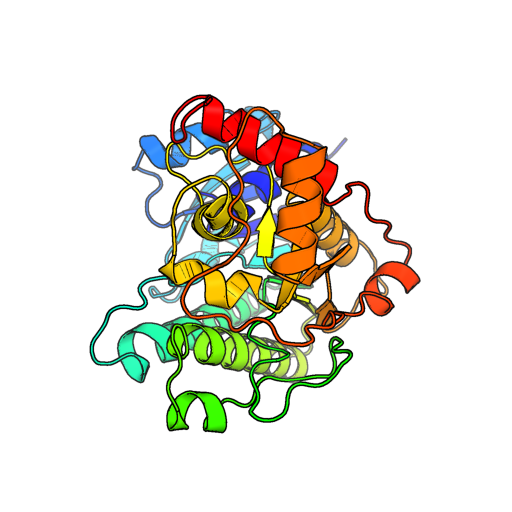 37.50 140 PHE A CA 1
ATOM 1828 C C . PHE A 1 140 ? 51.927 27.473 23.155 1.00 35.87 140 PHE A C 1
ATOM 1829 O O . PHE A 1 140 ? 51.059 28.286 22.824 1.00 36.90 140 PHE A O 1
ATOM 1846 N N . THR A 1 141 ? 52.895 27.073 22.340 1.00 33.65 141 THR A N 1
ATOM 1847 C CA . THR A 1 141 ? 52.961 27.501 20.948 1.00 35.76 141 THR A CA 1
ATOM 1848 C C . THR A 1 141 ? 52.186 26.497 20.100 1.00 33.82 141 THR A C 1
ATOM 1849 O O . THR A 1 141 ? 52.608 25.346 19.954 1.00 35.26 141 THR A O 1
ATOM 1860 N N . SER A 1 142 ? 51.043 26.926 19.564 1.00 31.30 142 SER A N 1
ATOM 1861 C CA . SER A 1 142 ? 50.234 26.082 18.690 1.00 33.82 142 SER A CA 1
ATOM 1862 C C . SER A 1 142 ? 50.648 26.312 17.237 1.00 35.56 142 SER A C 1
ATOM 1863 O O . SER A 1 142 ? 51.835 26.507 16.937 1.00 36.47 142 SER A O 1
ATOM 1871 N N . THR A 1 143 ? 49.682 26.319 16.327 1.00 34.54 143 THR A N 1
ATOM 1872 C CA . THR A 1 143 ? 49.986 26.549 14.919 1.00 35.09 143 THR A CA 1
ATOM 1873 C C . THR A 1 143 ? 48.686 26.865 14.196 1.00 33.26 143 THR A C 1
ATOM 1874 O O . THR A 1 143 ? 47.606 26.454 14.625 1.00 32.47 143 THR A O 1
ATOM 1885 N N . ALA A 1 144 ? 48.803 27.622 13.103 1.00 30.82 144 ALA A N 1
ATOM 1886 C CA . ALA A 1 144 ? 47.632 27.932 12.295 1.00 36.00 144 ALA A CA 1
ATOM 1887 C C . ALA A 1 144 ? 46.933 26.671 11.801 1.00 35.70 144 ALA A C 1
ATOM 1888 O O . ALA A 1 144 ? 45.723 26.689 11.564 1.00 38.81 144 ALA A O 1
ATOM 1895 N N . GLY A 1 145 ? 47.667 25.567 11.664 1.00 36.56 145 GLY A N 1
ATOM 1896 C CA . GLY A 1 145 ? 47.067 24.309 11.258 1.00 38.23 145 GLY A CA 1
ATOM 1897 C C . GLY A 1 145 ? 46.056 23.758 12.241 1.00 39.51 145 GLY A C 1
ATOM 1898 O O . GLY A 1 145 ? 45.330 22.819 11.899 1.00 42.37 145 GLY A O 1
ATOM 1902 N N . ALA A 1 146 ? 46.001 24.298 13.450 1.00 33.88 146 ALA A N 1
ATOM 1903 C CA . ALA A 1 146 ? 44.996 23.918 14.428 1.00 32.79 146 ALA A CA 1
ATOM 1904 C C . ALA A 1 146 ? 43.761 24.811 14.368 1.00 32.02 146 ALA A C 1
ATOM 1905 O O . ALA A 1 146 ? 42.894 24.715 15.241 1.00 34.22 146 ALA A O 1
ATOM 1912 N N . VAL A 1 147 ? 43.654 25.670 13.357 1.00 35.18 147 VAL A N 1
ATOM 1913 C CA . VAL A 1 147 ? 42.595 26.668 13.275 1.00 37.30 147 VAL A CA 1
ATOM 1914 C C . VAL A 1 147 ? 41.755 26.500 12.015 1.00 36.62 147 VAL A C 1
ATOM 1915 O O . VAL A 1 147 ? 40.522 26.507 12.075 1.00 38.01 147 VAL A O 1
ATOM 1928 N N . ASN A 1 148 ? 42.407 26.363 10.855 1.00 35.57 148 ASN A N 1
ATOM 1929 C CA . ASN A 1 148 ? 41.736 26.564 9.573 1.00 44.40 148 ASN A CA 1
ATOM 1930 C C . ASN A 1 148 ? 41.835 25.367 8.634 1.00 46.92 148 ASN A C 1
ATOM 1931 O O . ASN A 1 148 ? 41.601 25.521 7.429 1.00 48.58 148 ASN A O 1
ATOM 1942 N N . VAL A 1 149 ? 42.166 24.182 9.139 1.00 41.61 149 VAL A N 1
ATOM 1943 C CA . VAL A 1 149 ? 42.218 22.985 8.307 1.00 39.99 149 VAL A CA 1
ATOM 1944 C C . VAL A 1 149 ? 40.834 22.348 8.393 1.00 48.43 149 VAL A C 1
ATOM 1945 O O . VAL A 1 149 ? 40.532 21.558 9.297 1.00 48.34 149 VAL A O 1
ATOM 1958 N N . GLU A 1 150 ? 39.980 22.702 7.434 1.00 46.43 150 GLU A N 1
ATOM 1959 C CA . GLU A 1 150 ? 38.642 22.139 7.326 1.00 49.20 150 GLU A CA 1
ATOM 1960 C C . GLU A 1 150 ? 38.298 22.041 5.845 1.00 47.43 150 GLU A C 1
ATOM 1961 O O . GLU A 1 150 ? 39.026 22.535 4.982 1.00 51.47 150 GLU A O 1
ATOM 1973 N N . GLU A 1 151 ? 37.167 21.398 5.553 1.00 53.28 151 GLU A N 1
ATOM 1974 C CA . GLU A 1 151 ? 36.786 21.190 4.157 1.00 49.93 151 GLU A CA 1
ATOM 1975 C C . GLU A 1 151 ? 36.364 22.498 3.494 1.00 51.34 151 GLU A C 1
ATOM 1976 O O . GLU A 1 151 ? 36.732 22.765 2.345 1.00 48.43 151 GLU A O 1
ATOM 1988 N N . ARG A 1 152 ? 35.609 23.332 4.203 1.00 56.32 152 ARG A N 1
ATOM 1989 C CA . ARG A 1 152 ? 35.110 24.598 3.669 1.00 56.75 152 ARG A CA 1
ATOM 1990 C C . ARG A 1 152 ? 35.947 25.736 4.250 1.00 53.94 152 ARG A C 1
ATOM 1991 O O . ARG A 1 152 ? 35.778 26.118 5.410 1.00 56.66 152 ARG A O 1
ATOM 2012 N N . GLN A 1 153 ? 36.848 26.280 3.442 1.00 57.21 153 GLN A N 1
ATOM 2013 C CA . GLN A 1 153 ? 37.704 27.369 3.894 1.00 56.42 153 GLN A CA 1
ATOM 2014 C C . GLN A 1 153 ? 36.890 28.652 4.056 1.00 54.31 153 GLN A C 1
ATOM 2015 O O . GLN A 1 153 ? 36.137 29.041 3.161 1.00 57.81 153 GLN A O 1
ATOM 2029 N N . LYS A 1 154 ? 37.037 29.305 5.205 1.00 50.30 154 LYS A N 1
ATOM 2030 C CA . LYS A 1 154 ? 36.372 30.563 5.501 1.00 45.26 154 LYS A CA 1
ATOM 2031 C C . LYS A 1 154 ? 37.265 31.742 5.129 1.00 43.98 154 LYS A C 1
ATOM 2032 O O . LYS A 1 154 ? 38.483 31.599 4.978 1.00 49.68 154 LYS A O 1
ATOM 2051 N N . PRO A 1 155 ? 36.689 32.935 4.966 1.00 41.51 155 PRO A N 1
ATOM 2052 C CA . PRO A 1 155 ? 37.520 34.098 4.608 1.00 40.16 155 PRO A CA 1
ATOM 2053 C C . PRO A 1 155 ? 38.293 34.695 5.769 1.00 41.32 155 PRO A C 1
ATOM 2054 O O . PRO A 1 155 ? 39.320 35.347 5.529 1.00 42.62 155 PRO A O 1
ATOM 2065 N N . VAL A 1 156 ? 37.839 34.505 7.008 1.00 42.14 156 VAL A N 1
ATOM 2066 C CA . VAL A 1 156 ? 38.537 35.008 8.185 1.00 40.48 156 VAL A CA 1
ATOM 2067 C C . VAL A 1 156 ? 38.517 33.935 9.263 1.00 41.47 156 VAL A C 1
ATOM 2068 O O . VAL A 1 156 ? 37.484 33.305 9.510 1.00 39.16 156 VAL A O 1
ATOM 2081 N N . TYR A 1 157 ? 39.664 33.732 9.907 1.00 43.88 157 TYR A N 1
ATOM 2082 C CA . TYR A 1 157 ? 39.793 32.806 11.020 1.00 39.29 157 TYR A CA 1
ATOM 2083 C C . TYR A 1 157 ? 40.337 33.560 12.224 1.00 37.12 157 TYR A C 1
ATOM 2084 O O . TYR A 1 157 ? 41.178 34.456 12.080 1.00 37.19 157 TYR A O 1
ATOM 2102 N N . ASP A 1 158 ? 39.862 33.196 13.410 1.00 34.03 158 ASP A N 1
ATOM 2103 C CA . ASP A 1 158 ? 40.413 33.734 14.644 1.00 39.49 158 ASP A CA 1
ATOM 2104 C C . ASP A 1 158 ? 40.589 32.590 15.641 1.00 38.23 158 ASP A C 1
ATOM 2105 O O . ASP A 1 158 ? 40.429 31.413 15.307 1.00 33.43 158 ASP A O 1
ATOM 2114 N N . GLU A 1 159 ? 40.901 32.949 16.890 1.00 42.58 159 GLU A N 1
ATOM 2115 C CA . GLU A 1 159 ? 41.211 31.963 17.919 1.00 44.21 159 GLU A CA 1
ATOM 2116 C C . GLU A 1 159 ? 40.038 31.060 18.263 1.00 39.37 159 GLU A C 1
ATOM 2117 O O . GLU A 1 159 ? 40.233 30.068 18.979 1.00 38.53 159 GLU A O 1
ATOM 2129 N N . ASN A 1 160 ? 38.844 31.359 17.7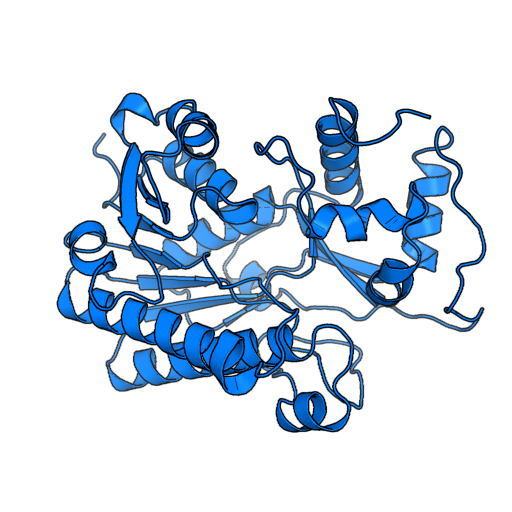63 1.00 40.70 160 ASN A N 1
ATOM 2130 C CA . ASN A 1 160 ? 37.670 30.544 18.039 1.00 41.62 160 ASN A CA 1
ATOM 2131 C C . ASN A 1 160 ? 37.447 29.442 17.015 1.00 38.59 160 ASN A C 1
ATOM 2132 O O . ASN A 1 160 ? 36.562 28.610 17.217 1.00 41.65 160 ASN A O 1
ATOM 2143 N N . ASN A 1 161 ? 38.210 29.421 15.929 1.00 35.84 161 ASN A N 1
ATOM 2144 C CA . ASN A 1 161 ? 38.088 28.381 14.918 1.00 39.74 161 ASN A CA 1
ATOM 2145 C C . ASN A 1 161 ? 39.041 27.236 15.232 1.00 39.83 161 ASN A C 1
ATOM 2146 O O . ASN A 1 161 ? 40.186 27.460 15.648 1.00 37.92 161 ASN A O 1
ATOM 2157 N N . TRP A 1 162 ? 38.564 26.008 15.013 1.00 37.31 162 TRP A N 1
ATOM 2158 C CA . TRP A 1 162 ? 39.337 24.804 15.282 1.00 35.83 162 TRP A CA 1
ATOM 2159 C C . TRP A 1 162 ? 39.358 23.917 14.049 1.00 40.54 162 TRP A C 1
ATOM 2160 O O . TRP A 1 162 ? 38.316 23.704 13.423 1.00 36.53 162 TRP A O 1
ATOM 2181 N N . SER A 1 163 ? 40.538 23.397 13.717 1.00 38.42 163 SER A N 1
ATOM 2182 C CA . SER A 1 163 ? 40.666 22.492 12.589 1.00 36.62 163 SER A CA 1
ATOM 2183 C C . SER A 1 163 ? 39.772 21.274 12.789 1.00 40.70 163 SER A C 1
ATOM 2184 O O . SER A 1 163 ? 39.482 20.863 13.916 1.00 39.76 163 SER A O 1
ATOM 2192 N N . ASP A 1 164 ? 39.326 20.699 11.676 1.00 45.22 164 ASP A N 1
ATOM 2193 C CA . ASP A 1 164 ? 38.449 19.531 11.685 1.00 41.37 164 ASP A CA 1
ATOM 2194 C C . ASP A 1 164 ? 39.334 18.291 11.671 1.00 42.07 164 ASP A C 1
ATOM 2195 O O . ASP A 1 164 ? 39.801 17.851 10.614 1.00 43.22 164 ASP A O 1
ATOM 2204 N N . VAL A 1 165 ? 39.560 17.721 12.857 1.00 40.18 165 VAL A N 1
ATOM 2205 C CA . VAL A 1 165 ? 40.452 16.568 12.966 1.00 45.23 165 VAL A CA 1
ATOM 2206 C C . VAL A 1 165 ? 39.891 15.376 12.197 1.00 41.59 165 VAL A C 1
ATOM 2207 O O . VAL A 1 165 ? 40.632 14.632 11.551 1.00 40.15 165 VAL A O 1
ATOM 2220 N N . ASP A 1 166 ? 38.578 15.162 12.267 1.00 40.61 166 ASP A N 1
ATOM 2221 C CA . ASP A 1 166 ? 37.969 14.080 11.498 1.00 45.73 166 ASP A CA 1
ATOM 2222 C C . ASP A 1 166 ? 38.239 14.262 10.011 1.00 41.88 166 ASP A C 1
ATOM 2223 O O . ASP A 1 166 ? 38.617 13.317 9.306 1.00 41.68 166 ASP A O 1
ATOM 2232 N N . PHE A 1 167 ? 38.067 15.484 9.519 1.00 40.60 167 PHE A N 1
ATOM 2233 C CA . PHE A 1 167 ? 38.354 15.757 8.118 1.00 42.43 167 PHE A CA 1
ATOM 2234 C C . PHE A 1 167 ? 39.802 15.420 7.774 1.00 44.08 167 PHE A C 1
ATOM 2235 O O . PHE A 1 167 ? 40.074 14.852 6.707 1.00 43.93 167 PHE A O 1
ATOM 2252 N N . CYS A 1 168 ? 40.742 15.767 8.661 1.00 35.77 168 CYS A N 1
ATOM 2253 C CA . CYS A 1 168 ? 42.150 15.497 8.388 1.00 38.98 168 CYS A CA 1
ATOM 2254 C C . CYS A 1 168 ? 42.406 14.001 8.262 1.00 40.57 168 CYS A C 1
ATOM 2255 O O . CYS A 1 168 ? 43.115 13.556 7.351 1.00 37.12 168 CYS A O 1
ATOM 2263 N N . ARG A 1 169 ? 41.854 13.206 9.191 1.00 39.45 169 ARG A N 1
ATOM 2264 C CA . ARG A 1 169 ? 42.045 11.764 9.140 1.00 38.34 169 ARG A CA 1
ATOM 2265 C C . ARG A 1 169 ? 41.328 11.133 7.957 1.00 39.60 169 ARG A C 1
ATOM 2266 O O . ARG A 1 169 ? 41.685 10.020 7.559 1.00 42.29 169 ARG A O 1
ATOM 2287 N N . ARG A 1 170 ? 40.338 11.817 7.382 1.00 38.60 170 ARG A N 1
ATOM 2288 C CA . ARG A 1 170 ? 39.607 11.263 6.248 1.00 41.74 170 ARG A CA 1
ATOM 2289 C C . ARG A 1 170 ? 40.384 11.437 4.949 1.00 42.86 170 ARG A C 1
ATOM 2290 O O . ARG A 1 170 ? 40.710 10.453 4.275 1.00 44.18 170 ARG A O 1
ATOM 2311 N N . VAL A 1 171 ? 40.683 12.687 4.582 1.00 39.55 171 VAL A N 1
ATOM 2312 C CA . VAL A 1 171 ? 41.340 12.960 3.305 1.00 40.55 171 VAL A CA 1
ATOM 2313 C C . VAL A 1 171 ? 42.859 12.874 3.396 1.00 41.97 171 VAL A C 1
ATOM 2314 O O . VAL A 1 171 ? 43.517 12.675 2.364 1.00 40.44 171 VAL A O 1
ATOM 2327 N N . LYS A 1 172 ? 43.426 13.023 4.593 1.00 41.05 172 LYS A N 1
ATOM 2328 C CA . LYS A 1 172 ? 44.854 12.836 4.839 1.00 37.58 172 LYS A CA 1
ATOM 2329 C C . LYS A 1 172 ? 45.698 13.646 3.849 1.00 43.22 172 LYS A C 1
ATOM 2330 O O . LYS A 1 172 ? 46.564 13.131 3.145 1.00 45.70 172 LYS A O 1
ATOM 2349 N N . MET A 1 173 ? 45.432 14.945 3.815 1.00 43.75 173 MET A N 1
ATOM 2350 C CA . MET A 1 173 ? 46.256 15.850 3.035 1.00 43.86 173 MET A CA 1
ATOM 2351 C C . MET A 1 173 ? 47.698 15.809 3.539 1.00 47.19 173 MET A C 1
ATOM 2352 O O . MET A 1 173 ? 48.001 15.269 4.607 1.00 49.06 173 MET A O 1
ATOM 2366 N N . THR A 1 174 ? 48.593 16.409 2.758 1.00 42.84 174 THR A N 1
ATOM 2367 C CA . THR A 1 174 ? 49.992 16.485 3.159 1.00 44.09 174 THR A CA 1
ATOM 2368 C C . THR A 1 174 ? 50.116 17.244 4.472 1.00 47.93 174 THR A C 1
ATOM 2369 O O . THR A 1 174 ? 49.597 18.357 4.612 1.00 46.09 174 THR A O 1
ATOM 2380 N N . GLY A 1 175 ? 50.801 16.635 5.438 1.00 48.62 175 GLY A N 1
ATOM 2381 C CA . GLY A 1 175 ? 50.928 17.229 6.749 1.00 45.07 175 GLY A CA 1
ATOM 2382 C C . GLY A 1 175 ? 49.740 17.025 7.656 1.00 47.03 175 GLY A C 1
ATOM 2383 O O . GLY A 1 175 ? 49.602 17.753 8.645 1.00 44.80 175 GLY A O 1
ATOM 2387 N N . TRP A 1 176 ? 48.879 16.046 7.359 1.00 46.45 176 TRP A N 1
ATOM 2388 C CA . TRP A 1 176 ? 47.684 15.849 8.174 1.00 45.38 176 TRP A CA 1
ATOM 2389 C C . TRP A 1 176 ? 48.048 15.422 9.587 1.00 39.35 176 TRP A C 1
ATOM 2390 O O . TRP A 1 176 ? 47.417 15.868 10.549 1.00 41.64 176 TRP A O 1
ATOM 2411 N N . MET A 1 177 ? 49.069 14.573 9.735 1.00 45.25 177 MET A N 1
ATOM 2412 C CA . MET A 1 177 ? 49.456 14.105 11.062 1.00 44.48 177 MET A CA 1
ATOM 2413 C C . MET A 1 177 ? 49.922 15.261 11.940 1.00 43.59 177 MET A C 1
ATOM 2414 O O . MET A 1 177 ? 49.799 15.203 13.166 1.00 43.69 177 MET A O 1
ATOM 2428 N N . TYR A 1 178 ? 50.458 16.316 11.335 1.00 45.32 178 TYR A N 1
ATOM 2429 C CA . TYR A 1 178 ? 50.894 17.481 12.100 1.00 42.36 178 TYR A CA 1
ATOM 2430 C C . TYR A 1 178 ? 49.707 18.342 12.518 1.00 42.72 178 TYR A C 1
ATOM 2431 O O . TYR A 1 178 ? 49.645 18.809 13.664 1.00 36.52 178 TYR A O 1
ATOM 2449 N N . PHE A 1 179 ? 48.743 18.545 11.615 1.00 40.13 179 PHE A N 1
ATOM 2450 C CA . PHE A 1 179 ? 47.564 19.332 11.966 1.00 41.08 179 PHE A CA 1
ATOM 2451 C C . PHE A 1 179 ? 46.796 18.688 13.119 1.00 40.16 179 PHE A C 1
ATOM 2452 O O . PHE A 1 179 ? 46.381 19.371 14.064 1.00 34.51 179 PHE A O 1
ATOM 2469 N N . VAL A 1 180 ? 46.591 17.370 13.059 1.00 39.64 180 VAL A N 1
ATOM 2470 C CA . VAL A 1 180 ? 45.842 16.703 14.118 1.00 39.90 180 VAL A CA 1
ATOM 2471 C C . VAL A 1 180 ? 46.657 16.668 15.403 1.00 38.09 180 VAL A C 1
ATOM 2472 O O . VAL A 1 180 ? 46.115 16.846 16.500 1.00 45.05 180 VAL A O 1
ATOM 2485 N N . SER A 1 181 ? 47.965 16.430 15.290 1.00 35.88 181 SER A N 1
ATOM 2486 C CA . SER A 1 181 ? 48.840 16.454 16.459 1.00 38.92 181 SER A CA 1
ATOM 2487 C C . SER A 1 181 ? 48.695 17.765 17.228 1.00 37.46 181 SER A C 1
ATOM 2488 O O . SER A 1 181 ? 48.408 17.777 18.432 1.00 37.49 181 SER A O 1
ATOM 2496 N N . LYS A 1 182 ? 48.893 18.888 16.535 1.00 36.58 182 LYS A N 1
ATOM 2497 C CA . LYS A 1 182 ? 48.842 20.182 17.204 1.00 37.72 182 LYS A CA 1
ATOM 2498 C C . LYS A 1 182 ? 47.426 20.526 17.650 1.00 38.73 182 LYS A C 1
ATOM 2499 O O . LYS A 1 182 ? 47.234 21.111 18.720 1.00 40.60 182 LYS A O 1
ATOM 2518 N N . THR A 1 183 ? 46.422 20.172 16.849 1.00 39.86 183 THR A N 1
ATOM 2519 C CA . THR A 1 183 ? 45.046 20.484 17.216 1.00 39.83 183 THR A CA 1
ATOM 2520 C C . THR A 1 183 ? 44.644 19.739 18.477 1.00 38.09 183 THR A C 1
ATOM 2521 O O . THR A 1 183 ? 44.041 20.320 19.388 1.00 35.50 183 THR A O 1
ATOM 2532 N N . LEU A 1 184 ? 44.974 18.444 18.550 1.00 39.71 184 LEU A N 1
ATOM 2533 C CA . LEU A 1 184 ? 44.625 17.664 19.739 1.00 40.30 184 LEU A CA 1
ATOM 2534 C C . LEU A 1 184 ? 45.455 18.099 20.945 1.00 38.28 184 LEU A C 1
ATOM 2535 O O . LEU A 1 184 ? 44.940 18.176 22.066 1.00 35.98 184 LEU A O 1
ATOM 2551 N N . ALA A 1 185 ? 46.741 18.390 20.731 1.00 34.92 185 ALA A N 1
ATOM 2552 C CA . ALA A 1 185 ? 47.581 18.866 21.824 1.00 38.88 185 ALA A CA 1
ATOM 2553 C C . ALA A 1 185 ? 47.094 20.217 22.337 1.00 39.92 185 ALA A C 1
ATOM 2554 O O . ALA A 1 185 ? 47.052 20.456 23.550 1.00 38.17 185 ALA A O 1
ATOM 2561 N N . ASP A 1 186 ? 46.726 21.115 21.423 1.00 36.64 186 ASP A N 1
ATOM 2562 C CA . ASP A 1 186 ? 46.166 22.401 21.821 1.00 38.98 186 ASP A CA 1
ATOM 2563 C C . ASP A 1 186 ? 44.910 22.210 22.669 1.00 42.93 186 ASP A C 1
ATOM 2564 O O . ASP A 1 186 ? 44.787 22.777 23.766 1.00 39.05 186 ASP A O 1
ATOM 2573 N N . LYS A 1 187 ? 43.966 21.398 22.181 1.00 41.67 187 LYS A N 1
ATOM 2574 C CA . LYS A 1 187 ? 42.734 21.166 22.929 1.00 39.12 187 LYS A CA 1
ATOM 2575 C C . LYS A 1 187 ? 43.012 20.479 24.259 1.00 40.49 187 LYS A C 1
ATOM 2576 O O . LYS A 1 187 ? 42.396 20.806 25.280 1.00 46.07 187 LYS A O 1
ATOM 2595 N N . ALA A 1 188 ? 43.939 19.523 24.272 1.00 39.63 188 ALA A N 1
ATOM 2596 C CA . ALA A 1 188 ? 44.218 18.791 25.505 1.00 37.53 188 ALA A CA 1
ATOM 2597 C C . ALA A 1 188 ? 44.862 19.693 26.553 1.00 39.17 188 ALA A C 1
ATOM 2598 O O . ALA A 1 188 ? 44.497 19.644 27.734 1.00 39.65 188 ALA A O 1
ATOM 2605 N N . ALA A 1 189 ? 45.815 20.532 26.136 1.00 44.80 189 ALA A N 1
ATOM 2606 C CA . ALA A 1 189 ? 46.440 21.456 27.073 1.00 38.25 189 ALA A CA 1
ATOM 2607 C C . ALA A 1 189 ? 45.407 22.377 27.702 1.00 41.67 189 ALA A C 1
ATOM 2608 O O . ALA A 1 189 ? 45.437 22.627 28.912 1.00 40.88 189 ALA A O 1
ATOM 2615 N N . ILE A 1 190 ? 44.477 22.892 26.899 1.00 45.43 190 ILE A N 1
ATOM 2616 C CA . ILE A 1 190 ? 43.451 23.789 27.436 1.00 49.73 190 ILE A CA 1
ATOM 2617 C C . ILE A 1 190 ? 42.560 23.039 28.417 1.00 44.45 190 ILE A C 1
ATOM 2618 O O . ILE A 1 190 ? 42.267 23.521 29.518 1.00 44.58 190 ILE A O 1
ATOM 2634 N N . ALA A 1 191 ? 42.109 21.847 28.027 1.00 43.92 191 ALA A N 1
ATOM 2635 C CA . ALA A 1 191 ? 41.237 21.072 28.898 1.00 43.76 191 ALA A CA 1
ATOM 2636 C C . ALA A 1 191 ? 41.927 20.745 30.214 1.00 43.66 191 ALA A C 1
ATOM 2637 O O . ALA A 1 191 ? 41.314 20.840 31.285 1.00 51.38 191 ALA A O 1
ATOM 2644 N N . TYR A 1 192 ? 43.200 20.347 30.157 1.00 45.53 192 TYR A N 1
ATOM 2645 C CA . TYR A 1 192 ? 43.928 20.062 31.389 1.00 46.42 192 TYR A CA 1
ATOM 2646 C C . TYR A 1 192 ? 44.043 21.309 32.255 1.00 48.59 192 TYR A C 1
ATOM 2647 O O . TYR A 1 192 ? 43.846 21.249 33.476 1.00 47.58 192 TYR A O 1
ATOM 2665 N N . ALA A 1 193 ? 44.361 22.452 31.640 1.00 42.77 193 ALA A N 1
ATOM 2666 C CA . ALA A 1 193 ? 44.492 23.689 32.397 1.00 47.47 193 ALA A CA 1
ATOM 2667 C C . ALA A 1 193 ? 43.189 24.024 33.110 1.00 48.09 193 ALA A C 1
ATOM 2668 O O . ALA A 1 193 ? 43.174 24.255 34.325 1.00 45.24 193 ALA A O 1
ATOM 2675 N N . ALA A 1 194 ? 42.082 24.050 32.368 1.00 45.52 194 ALA A N 1
ATOM 2676 C CA . ALA A 1 194 ? 40.797 24.384 32.976 1.00 50.38 194 ALA A CA 1
ATOM 2677 C C . ALA A 1 194 ? 40.445 23.405 34.091 1.00 52.34 194 ALA A C 1
ATOM 2678 O O . ALA A 1 194 ? 39.906 23.800 35.132 1.00 53.96 194 ALA A O 1
ATOM 2685 N N . GLU A 1 195 ? 40.740 22.121 33.890 1.00 49.14 195 GLU A N 1
ATOM 2686 C CA . GLU A 1 195 ? 40.384 21.119 34.886 1.00 51.52 195 GLU A CA 1
ATOM 2687 C C . GLU A 1 195 ? 41.158 21.301 36.185 1.00 50.43 195 GLU A C 1
ATOM 2688 O O . GLU A 1 195 ? 40.653 20.948 37.257 1.00 54.67 195 GLU A O 1
ATOM 2700 N N . HIS A 1 196 ? 42.378 21.834 36.116 1.00 48.36 196 HIS A N 1
ATOM 2701 C CA . HIS A 1 196 ? 43.227 22.000 37.290 1.00 47.88 196 HIS A CA 1
ATOM 2702 C C . HIS A 1 196 ? 43.486 23.467 37.606 1.00 42.11 196 HIS A C 1
ATOM 2703 O O . HIS A 1 196 ? 44.428 23.783 38.336 1.00 48.90 196 HIS A O 1
ATOM 2717 N N . GLY A 1 197 ? 42.664 24.366 37.076 1.00 42.86 197 GLY A N 1
ATOM 2718 C CA . GLY A 1 197 ? 42.765 25.775 37.419 1.00 44.74 197 GLY A CA 1
ATOM 2719 C C . GLY A 1 197 ? 44.080 26.419 37.045 1.00 44.44 197 GLY A C 1
ATOM 2720 O O . GLY A 1 197 ? 44.530 27.335 37.734 1.00 48.49 197 GLY A O 1
ATOM 2724 N N . MET A 1 198 ? 44.704 25.973 35.964 1.00 46.12 198 MET A N 1
ATOM 2725 C CA . MET A 1 198 ? 45.990 26.509 35.547 1.00 44.31 198 MET A CA 1
ATOM 2726 C C . MET A 1 198 ? 45.809 27.641 34.543 1.00 38.52 198 MET A C 1
ATOM 2727 O O . MET A 1 198 ? 44.818 27.702 33.812 1.00 48.17 198 MET A O 1
ATOM 2741 N N . ASP A 1 199 ? 46.786 28.537 34.514 1.00 37.53 199 ASP A N 1
ATOM 2742 C CA . ASP A 1 199 ? 46.788 29.673 33.601 1.00 39.45 199 ASP A CA 1
ATOM 2743 C C . ASP A 1 199 ? 47.587 29.282 32.359 1.00 42.76 199 ASP A C 1
ATOM 2744 O O . ASP A 1 199 ? 48.817 29.174 32.412 1.00 40.77 199 ASP A O 1
ATOM 2753 N N . LEU A 1 200 ? 46.892 29.072 31.244 1.00 45.14 200 LEU A N 1
ATOM 2754 C CA . LEU A 1 200 ? 47.508 28.617 30.006 1.00 39.44 200 LEU A CA 1
ATOM 2755 C C . LEU A 1 200 ? 47.199 29.589 28.880 1.00 37.44 200 LEU A C 1
ATOM 2756 O O . LEU A 1 200 ? 46.035 29.922 28.644 1.00 39.81 200 LEU A O 1
ATOM 2772 N N . ILE A 1 201 ? 48.244 30.034 28.190 1.00 42.10 201 ILE A N 1
ATOM 2773 C CA . ILE A 1 201 ? 48.129 30.848 26.985 1.00 39.67 201 ILE A CA 1
ATOM 2774 C C . ILE A 1 201 ? 48.516 29.979 25.798 1.00 37.23 201 ILE A C 1
ATOM 2775 O O . ILE A 1 201 ? 49.525 29.268 25.842 1.00 42.49 201 ILE A O 1
ATOM 2791 N N . SER A 1 202 ? 47.719 30.033 24.739 1.00 39.17 202 SER A N 1
ATOM 2792 C CA . SER A 1 202 ? 47.962 29.282 23.512 1.00 38.80 202 SER A CA 1
ATOM 2793 C C . SER A 1 202 ? 48.131 30.284 22.383 1.00 38.56 202 SER A C 1
ATOM 2794 O O . SER A 1 202 ? 47.191 31.015 22.057 1.00 44.10 202 SER A O 1
ATOM 2802 N N . VAL A 1 203 ? 49.324 30.320 21.794 1.00 35.32 203 VAL A N 1
ATOM 2803 C CA . VAL A 1 203 ? 49.670 31.279 20.746 1.00 36.09 203 VAL A CA 1
ATOM 2804 C C . VAL A 1 203 ? 49.696 30.559 19.406 1.00 37.77 203 VAL A C 1
ATOM 2805 O O . VAL A 1 203 ? 50.403 29.552 19.243 1.00 32.15 203 VAL A O 1
ATOM 2818 N N . ILE A 1 204 ? 48.947 31.094 18.444 1.00 34.86 204 ILE A N 1
ATOM 2819 C CA . ILE A 1 204 ? 48.795 30.475 17.133 1.00 34.34 204 ILE A CA 1
ATOM 2820 C C . ILE A 1 204 ? 49.560 31.285 16.094 1.00 34.62 204 ILE A C 1
ATOM 2821 O O . ILE A 1 204 ? 49.063 32.321 15.626 1.00 32.15 204 ILE A O 1
ATOM 2837 N N . PRO A 1 205 ? 50.756 30.866 15.703 1.00 31.61 205 PRO A N 1
ATOM 2838 C CA . PRO A 1 205 ? 51.474 31.579 14.641 1.00 36.27 205 PRO A CA 1
ATOM 2839 C C . PRO A 1 205 ? 51.216 30.935 13.291 1.00 32.04 205 PRO A C 1
ATOM 2840 O O . PRO A 1 205 ? 51.021 29.714 13.205 1.00 35.34 205 PRO A O 1
ATOM 2851 N N . PRO A 1 206 ? 51.194 31.724 12.214 1.00 33.81 206 PRO A N 1
ATOM 2852 C CA . PRO A 1 206 ? 51.184 31.129 10.865 1.00 34.04 206 PRO A CA 1
ATOM 2853 C C . PRO A 1 206 ? 52.589 30.701 10.463 1.00 34.81 206 PRO A C 1
ATOM 2854 O O . PRO A 1 206 ? 53.384 30.294 11.313 1.00 31.53 206 PRO A O 1
ATOM 2865 N N . LEU A 1 207 ? 52.920 30.792 9.182 1.00 38.20 207 LEU A N 1
ATOM 2866 C CA . LEU A 1 207 ? 54.293 30.554 8.750 1.00 37.93 207 LEU A CA 1
ATOM 2867 C C . LEU A 1 207 ? 55.207 31.624 9.334 1.00 37.75 207 LEU A C 1
ATOM 2868 O O . LEU A 1 207 ? 54.990 32.821 9.115 1.00 37.44 207 LEU A O 1
ATOM 2884 N N . VAL A 1 208 ? 56.228 31.195 10.071 1.00 32.70 208 VAL A N 1
ATOM 2885 C CA . VAL A 1 208 ? 57.117 32.106 10.781 1.00 38.71 208 VAL A CA 1
ATOM 2886 C C . VAL A 1 208 ? 58.372 32.306 9.950 1.00 37.42 208 VAL A C 1
ATOM 2887 O O . VAL A 1 208 ? 59.027 31.336 9.554 1.00 35.49 208 VAL A O 1
ATOM 2900 N N . ILE A 1 209 ? 58.726 33.566 9.712 1.00 38.12 209 ILE A N 1
ATOM 2901 C CA . ILE A 1 209 ? 59.866 33.925 8.884 1.00 41.34 209 ILE A CA 1
ATOM 2902 C C . ILE A 1 209 ? 60.731 34.915 9.651 1.00 48.60 209 ILE A C 1
ATOM 2903 O O . ILE A 1 209 ? 60.218 35.834 10.300 1.00 45.95 209 ILE A O 1
ATOM 2919 N N . GLY A 1 210 ? 62.047 34.729 9.565 1.00 48.72 210 GLY A N 1
ATOM 2920 C CA . GLY A 1 210 ? 62.986 35.610 10.211 1.00 50.75 210 GLY A CA 1
ATOM 2921 C C . GLY A 1 210 ? 64.371 34.999 10.257 1.00 56.03 210 GLY A C 1
ATOM 2922 O O . GLY A 1 210 ? 64.626 33.934 9.678 1.00 52.99 210 GLY A O 1
ATOM 2926 N N . PRO A 1 211 ? 65.294 35.657 10.958 1.00 50.95 211 PRO A N 1
ATOM 2927 C CA . PRO A 1 211 ? 66.649 35.103 11.075 1.00 52.30 211 PRO A CA 1
ATOM 2928 C C . PRO A 1 211 ? 66.644 33.786 11.831 1.00 52.10 211 PRO A C 1
ATOM 2929 O O . PRO A 1 211 ? 65.773 33.520 12.658 1.00 55.75 211 PRO A O 1
ATOM 2940 N N . PHE A 1 212 ? 67.630 32.952 11.530 1.00 59.84 212 PHE A N 1
ATOM 2941 C CA . PHE A 1 212 ? 67.849 31.709 12.251 1.00 59.83 212 PHE A CA 1
ATOM 2942 C C . PHE A 1 212 ? 69.326 31.608 12.605 1.00 72.94 212 PHE A C 1
ATOM 2943 O O . PHE A 1 212 ? 70.186 32.218 11.961 1.00 77.09 212 PHE A O 1
ATOM 2960 N N . ILE A 1 213 ? 69.614 30.829 13.644 1.00 73.42 213 ILE A N 1
ATOM 2961 C CA . ILE A 1 213 ? 70.985 30.633 14.093 1.00 79.11 213 ILE A CA 1
ATOM 2962 C C . ILE A 1 213 ? 71.534 29.260 13.722 1.00 83.46 213 ILE A C 1
ATOM 2963 O O . ILE A 1 213 ? 72.764 29.088 13.709 1.00 92.60 213 ILE A O 1
ATOM 2979 N N . SER A 1 214 ? 70.678 28.286 13.420 1.00 74.94 214 SER A N 1
ATOM 2980 C CA . SER A 1 214 ? 71.154 26.983 12.987 1.00 74.21 214 SER A CA 1
ATOM 2981 C C . SER A 1 214 ? 71.828 27.087 11.621 1.00 86.94 214 SER A C 1
ATOM 2982 O O . SER A 1 214 ? 71.531 27.979 10.820 1.00 91.86 214 SER A O 1
ATOM 2990 N N . ALA A 1 215 ? 72.748 26.165 11.358 1.00 87.34 215 ALA A N 1
ATOM 2991 C CA . ALA A 1 215 ? 73.434 26.125 10.073 1.00 83.09 215 ALA A CA 1
ATOM 2992 C C . ALA A 1 215 ? 72.582 25.509 8.972 1.00 83.48 215 ALA A C 1
ATOM 2993 O O . ALA A 1 215 ? 73.036 25.449 7.823 1.00 81.61 215 ALA A O 1
ATOM 3000 N N . GLY A 1 216 ? 71.374 25.046 9.293 1.00 83.10 216 GLY A N 1
ATOM 3001 C CA . GLY A 1 216 ? 70.464 24.481 8.312 1.00 77.14 216 GLY A CA 1
ATOM 3002 C C . GLY A 1 216 ? 69.245 25.365 8.139 1.00 67.61 216 GLY A C 1
ATOM 3003 O O . GLY A 1 216 ? 68.868 26.106 9.048 1.00 69.19 216 GLY A O 1
ATOM 3007 N N . MET A 1 217 ? 68.626 25.283 6.966 1.00 64.92 217 MET A N 1
ATOM 3008 C CA . MET A 1 217 ? 67.484 26.137 6.659 1.00 60.47 217 MET A CA 1
ATOM 3009 C C . MET A 1 217 ? 66.273 25.708 7.478 1.00 58.66 217 MET A C 1
ATOM 3010 O O . MET A 1 217 ? 65.896 24.529 7.452 1.00 58.67 217 MET A O 1
ATOM 3024 N N . PRO A 1 218 ? 65.647 26.615 8.224 1.00 52.18 218 PRO A N 1
ATOM 3025 C CA . PRO A 1 218 ? 64.402 26.264 8.926 1.00 47.60 218 PRO A CA 1
ATOM 3026 C C . PRO A 1 218 ? 63.354 25.773 7.946 1.00 50.33 218 PRO A C 1
ATOM 3027 O O . PRO A 1 218 ? 63.241 26.301 6.829 1.00 50.46 218 PRO A O 1
ATOM 3038 N N . PRO A 1 219 ? 62.571 24.761 8.319 1.00 50.55 219 PRO A N 1
ATOM 3039 C CA . PRO A 1 219 ? 61.544 24.270 7.384 1.00 46.04 219 PRO A CA 1
ATOM 3040 C C . PRO A 1 219 ? 60.564 25.345 6.938 1.00 47.45 219 PRO A C 1
ATOM 3041 O O . PRO A 1 219 ? 60.022 25.253 5.831 1.00 51.31 219 PRO A O 1
ATOM 3052 N N . SER A 1 220 ? 60.311 26.363 7.763 1.00 50.17 220 SER A N 1
ATOM 3053 C CA . SER A 1 220 ? 59.370 27.408 7.371 1.00 44.67 220 SER A CA 1
ATOM 3054 C C . SER A 1 220 ? 59.950 28.305 6.283 1.00 47.90 220 SER A C 1
ATOM 3055 O O . SER A 1 220 ? 59.195 28.895 5.497 1.00 44.25 220 SER A O 1
ATOM 3063 N N . LEU A 1 221 ? 61.280 28.426 6.218 1.00 47.81 221 LEU A N 1
ATOM 3064 C CA . LEU A 1 221 ? 61.892 29.239 5.173 1.00 51.39 221 LEU A CA 1
ATOM 3065 C C . LEU A 1 221 ? 61.977 28.487 3.847 1.00 52.21 221 LEU A C 1
ATOM 3066 O O . LEU A 1 221 ? 61.957 29.114 2.779 1.00 46.47 221 LEU A O 1
ATOM 3082 N N . LEU A 1 222 ? 62.076 27.154 3.893 1.00 51.02 222 LEU A N 1
ATOM 3083 C CA . LEU A 1 222 ? 61.970 26.371 2.668 1.00 51.68 222 LEU A CA 1
ATOM 3084 C C . LEU A 1 222 ? 60.669 26.685 1.944 1.00 54.21 222 LEU A C 1
ATOM 3085 O O . LEU A 1 222 ? 60.645 26.804 0.710 1.00 53.74 222 LEU A O 1
ATOM 3101 N N . THR A 1 223 ? 59.571 26.821 2.696 1.00 49.17 223 THR A N 1
ATOM 3102 C CA . THR A 1 223 ? 58.302 27.217 2.094 1.00 47.59 223 THR A CA 1
ATOM 3103 C C . THR A 1 223 ? 58.325 28.688 1.692 1.00 44.13 223 THR A C 1
ATOM 3104 O O . THR A 1 223 ? 57.975 29.042 0.562 1.00 41.12 223 THR A O 1
ATOM 3115 N N . ALA A 1 224 ? 58.751 29.561 2.607 1.00 45.55 224 ALA A N 1
ATOM 3116 C CA . ALA A 1 224 ? 58.698 30.992 2.341 1.00 44.39 224 ALA A CA 1
ATOM 3117 C C . ALA A 1 224 ? 59.493 31.357 1.096 1.00 45.77 224 ALA A C 1
ATOM 3118 O O . ALA A 1 224 ? 59.102 32.263 0.347 1.00 49.17 224 ALA A O 1
ATOM 3125 N N . LEU A 1 225 ? 60.615 30.671 0.860 1.00 46.58 225 LEU A N 1
ATOM 3126 C CA . LEU A 1 225 ? 61.509 30.992 -0.245 1.00 48.99 225 LEU A CA 1
ATOM 3127 C C . LEU A 1 225 ? 61.345 30.048 -1.427 1.00 45.71 225 LEU A C 1
ATOM 3128 O O . LEU A 1 225 ? 62.228 29.980 -2.283 1.00 47.59 225 LEU A O 1
ATOM 3144 N N . ALA A 1 226 ? 60.227 29.331 -1.504 1.00 48.71 226 ALA A N 1
ATOM 3145 C CA . ALA A 1 226 ? 60.031 28.364 -2.575 1.00 49.65 226 ALA A CA 1
ATOM 3146 C C . ALA A 1 226 ? 59.828 29.022 -3.932 1.00 48.98 226 ALA A C 1
ATOM 3147 O O . ALA A 1 226 ? 59.999 28.351 -4.953 1.00 52.06 226 ALA A O 1
ATOM 3154 N N . LEU A 1 227 ? 59.454 30.302 -3.970 1.00 48.09 227 LEU A N 1
ATOM 3155 C CA . LEU A 1 227 ? 59.299 30.986 -5.247 1.00 49.55 227 LEU A CA 1
ATOM 3156 C C . LEU A 1 227 ? 60.650 31.432 -5.795 1.00 55.37 227 LEU A C 1
ATOM 3157 O O . LEU A 1 227 ? 60.894 31.327 -7.002 1.00 57.69 227 LEU A O 1
ATOM 3173 N N . ILE A 1 228 ? 61.533 31.939 -4.930 1.00 56.18 228 ILE A N 1
ATOM 3174 C CA . ILE A 1 228 ? 62.871 32.324 -5.374 1.00 56.75 228 ILE A CA 1
ATOM 3175 C C . ILE A 1 228 ? 63.648 31.089 -5.810 1.00 59.48 228 ILE A C 1
ATOM 3176 O O . ILE A 1 228 ? 64.232 31.051 -6.903 1.00 60.42 228 ILE A O 1
ATOM 3192 N N . THR A 1 229 ? 63.664 30.061 -4.963 1.00 54.18 229 THR A N 1
ATOM 3193 C CA . THR A 1 229 ? 64.164 28.759 -5.373 1.00 53.66 229 THR A CA 1
ATOM 3194 C C . THR A 1 229 ? 63.090 28.104 -6.239 1.00 60.92 229 THR A C 1
ATOM 3195 O O . THR A 1 229 ? 62.098 28.735 -6.623 1.00 67.89 229 THR A O 1
ATOM 3206 N N . GLY A 1 230 ? 63.260 26.823 -6.550 1.00 52.11 230 GLY A N 1
ATOM 3207 C CA . GLY A 1 230 ? 62.267 26.125 -7.344 1.00 54.58 230 GLY A CA 1
ATOM 3208 C C . GLY A 1 230 ? 61.585 25.020 -6.570 1.00 54.06 230 GLY A C 1
ATOM 3209 O O . GLY A 1 230 ? 61.391 23.916 -7.084 1.00 56.72 230 GLY A O 1
ATOM 3213 N N . ASN A 1 231 ? 61.218 25.308 -5.322 1.00 56.18 231 ASN A N 1
ATOM 3214 C CA . ASN A 1 231 ? 60.654 24.300 -4.425 1.00 51.67 231 ASN A CA 1
ATOM 3215 C C . ASN A 1 231 ? 59.157 24.189 -4.697 1.00 54.03 231 ASN A C 1
ATOM 3216 O O . ASN A 1 231 ? 58.307 24.746 -3.995 1.00 58.45 231 ASN A O 1
ATOM 3227 N N . GLU A 1 232 ? 58.838 23.429 -5.733 1.00 49.95 232 GLU A N 1
ATOM 3228 C CA . GLU A 1 232 ? 57.478 23.330 -6.237 1.00 49.00 232 GLU A CA 1
ATOM 3229 C C . GLU A 1 232 ? 56.508 22.632 -5.293 1.00 46.82 232 GLU A C 1
ATOM 3230 O O . GLU A 1 232 ? 55.329 23.003 -5.254 1.00 46.08 232 GLU A O 1
ATOM 3242 N N . PRO A 1 233 ? 56.933 21.629 -4.522 1.00 49.72 233 PRO A N 1
ATOM 3243 C CA . PRO A 1 233 ? 55.984 20.999 -3.586 1.00 51.71 233 PRO A CA 1
ATOM 3244 C C . PRO A 1 233 ? 55.431 21.969 -2.554 1.00 48.56 233 PRO A C 1
ATOM 3245 O O . PRO A 1 233 ? 54.349 21.727 -2.006 1.00 49.11 233 PRO A O 1
ATOM 3256 N N . HIS A 1 234 ? 56.135 23.061 -2.270 1.00 46.57 234 HIS A N 1
ATOM 3257 C CA . HIS A 1 234 ? 55.660 24.045 -1.306 1.00 51.53 234 HIS A CA 1
ATOM 3258 C C . HIS A 1 234 ? 54.710 25.071 -1.913 1.00 47.78 234 HIS A C 1
ATOM 3259 O O . HIS A 1 234 ? 54.139 25.876 -1.164 1.00 44.15 234 HIS A O 1
ATOM 3273 N N . TYR A 1 235 ? 54.524 25.056 -3.237 1.00 40.63 235 TYR A N 1
ATOM 3274 C CA . TYR A 1 235 ? 53.683 26.063 -3.875 1.00 47.09 235 TYR A CA 1
ATOM 3275 C C . TYR A 1 235 ? 52.262 26.026 -3.316 1.00 49.27 235 TYR A C 1
ATOM 3276 O O . TYR A 1 235 ? 51.619 27.072 -3.151 1.00 47.70 235 TYR A O 1
ATOM 3294 N N . SER A 1 236 ? 51.748 24.826 -3.029 1.00 44.67 236 SER A N 1
ATOM 3295 C CA . SER A 1 236 ? 50.379 24.721 -2.539 1.00 47.17 236 SER A CA 1
ATOM 3296 C C . SER A 1 236 ? 50.223 25.387 -1.178 1.00 47.77 236 SER A C 1
ATOM 3297 O O . SER A 1 236 ? 49.135 25.875 -0.843 1.00 41.42 236 SER A O 1
ATOM 3305 N N . ILE A 1 237 ? 51.295 25.414 -0.384 1.00 48.56 237 ILE A N 1
ATOM 3306 C CA . ILE A 1 237 ? 51.242 26.071 0.917 1.00 49.07 237 ILE A CA 1
ATOM 3307 C C . ILE A 1 237 ? 51.154 27.583 0.744 1.00 45.13 237 ILE A C 1
ATOM 3308 O O . ILE A 1 237 ? 50.427 28.266 1.474 1.00 45.09 237 ILE A O 1
ATOM 3324 N N . LEU A 1 238 ? 51.890 28.132 -0.221 1.00 44.76 238 LEU A N 1
ATOM 3325 C CA . LEU A 1 238 ? 51.855 29.568 -0.464 1.00 41.47 238 LEU A CA 1
ATOM 3326 C C . LEU A 1 238 ? 50.573 30.014 -1.153 1.00 45.29 238 LEU A C 1
ATOM 3327 O O . LEU A 1 238 ? 50.301 31.220 -1.194 1.00 38.96 238 LEU A O 1
ATOM 3343 N N . LYS A 1 239 ? 49.797 29.079 -1.709 1.00 46.39 239 LYS A N 1
ATOM 3344 C CA . LYS A 1 239 ? 48.570 29.424 -2.416 1.00 43.91 239 LYS A CA 1
ATOM 3345 C C . LYS A 1 239 ? 47.773 30.473 -1.650 1.00 47.94 239 LYS A C 1
ATOM 3346 O O . LYS A 1 239 ? 47.492 31.562 -2.166 1.00 43.81 239 LYS A O 1
ATOM 3365 N N . GLN A 1 240 ? 47.406 30.151 -0.410 1.00 43.35 240 GLN A N 1
ATOM 3366 C CA . GLN A 1 240 ? 46.758 31.087 0.508 1.00 43.74 240 GLN A CA 1
ATOM 3367 C C . GLN A 1 240 ? 47.514 30.980 1.829 1.00 42.74 240 GLN A C 1
ATOM 3368 O O . GLN A 1 240 ? 47.335 30.012 2.574 1.00 46.41 240 GLN A O 1
ATOM 3382 N N . VAL A 1 241 ? 48.359 31.968 2.116 1.00 40.58 241 VAL A N 1
ATOM 3383 C CA . VAL A 1 241 ? 49.329 31.870 3.198 1.00 41.44 241 VAL A CA 1
ATOM 3384 C C . VAL A 1 241 ? 49.262 33.104 4.087 1.00 39.14 241 VAL A C 1
ATOM 3385 O O . VAL A 1 241 ? 48.886 34.196 3.649 1.00 40.54 241 VAL A O 1
ATOM 3398 N N . GLN A 1 242 ? 49.638 32.916 5.349 1.00 40.71 242 GLN A N 1
ATOM 3399 C CA . GLN A 1 242 ? 49.769 33.990 6.324 1.00 38.74 242 GLN A CA 1
ATOM 3400 C C . GLN A 1 242 ? 51.177 33.958 6.910 1.00 37.79 242 GLN A C 1
ATOM 3401 O O . GLN A 1 242 ? 51.803 32.893 7.015 1.00 34.85 242 GLN A O 1
ATOM 3415 N N . PHE A 1 243 ? 51.670 35.131 7.298 1.00 39.40 243 PHE A N 1
ATOM 3416 C CA . PHE A 1 243 ? 53.042 35.269 7.764 1.00 37.38 243 PHE A CA 1
ATOM 3417 C C . PHE A 1 243 ? 53.099 35.987 9.110 1.00 39.76 243 PHE A C 1
ATOM 3418 O O . PHE A 1 243 ? 52.188 36.734 9.490 1.00 34.82 243 PHE A O 1
ATOM 3435 N N . VAL A 1 244 ? 54.199 35.749 9.825 1.00 36.53 244 VAL A N 1
ATOM 3436 C CA . VAL A 1 244 ? 54.553 36.534 11.002 1.00 34.96 244 VAL A CA 1
ATOM 3437 C C . VAL A 1 244 ? 56.068 36.532 11.113 1.00 37.45 244 VAL A C 1
ATOM 3438 O O . VAL A 1 244 ? 56.713 35.507 10.880 1.00 35.86 244 VAL A O 1
ATOM 3451 N N . HIS A 1 245 ? 56.632 37.687 11.457 1.00 37.26 245 HIS A N 1
ATOM 3452 C CA . HIS A 1 245 ? 58.063 37.780 11.703 1.00 36.27 245 HIS A CA 1
ATOM 3453 C C . HIS A 1 245 ? 58.409 37.050 12.993 1.00 38.82 245 HIS A C 1
ATOM 3454 O O . HIS A 1 245 ? 57.722 37.207 14.010 1.00 38.62 245 HIS A O 1
ATOM 3468 N N . LEU A 1 246 ? 59.481 36.253 12.950 1.00 35.51 246 LEU A N 1
ATOM 3469 C CA . LEU A 1 246 ? 59.884 35.486 14.122 1.00 35.47 246 LEU A CA 1
ATOM 3470 C C . LEU A 1 246 ? 60.054 36.384 15.339 1.00 37.60 246 LEU A C 1
ATOM 3471 O O . LEU A 1 246 ? 59.695 35.998 16.458 1.00 36.62 246 LEU A O 1
ATOM 3487 N N . ASP A 1 247 ? 60.616 37.581 15.141 1.00 34.53 247 ASP A N 1
ATOM 3488 C CA . ASP A 1 247 ? 60.802 38.503 16.251 1.00 36.39 247 ASP A CA 1
ATOM 3489 C C . ASP A 1 247 ? 59.468 38.953 16.824 1.00 36.25 247 ASP A C 1
ATOM 3490 O O . ASP A 1 247 ? 59.294 39.010 18.048 1.00 34.99 247 ASP A O 1
ATOM 3499 N N . ASP A 1 248 ? 58.518 39.302 15.956 1.00 40.53 248 ASP A N 1
ATOM 3500 C CA . ASP A 1 248 ? 57.188 39.660 16.433 1.00 37.17 248 ASP A CA 1
ATOM 3501 C C . ASP A 1 248 ? 56.568 38.511 17.224 1.00 38.16 248 ASP A C 1
ATOM 3502 O O . ASP A 1 248 ? 55.956 38.729 18.272 1.00 36.93 248 ASP A O 1
ATOM 3511 N N . LEU A 1 249 ? 56.710 37.276 16.731 1.00 37.54 249 LEU A N 1
ATOM 3512 C CA . LEU A 1 249 ? 56.110 36.137 17.416 1.00 33.54 249 LEU A CA 1
ATOM 3513 C C . LEU A 1 249 ? 56.694 35.982 18.810 1.00 35.43 249 LEU A C 1
ATOM 3514 O O . LEU A 1 249 ? 55.961 35.800 19.792 1.00 36.43 249 LEU A O 1
ATOM 3530 N N . CYS A 1 250 ? 58.022 36.042 18.918 1.00 31.00 250 CYS A N 1
ATOM 3531 C CA . CYS A 1 250 ? 58.652 35.873 20.222 1.00 35.03 250 CYS A CA 1
ATOM 3532 C C . CYS A 1 250 ? 58.283 37.008 21.166 1.00 38.33 250 CYS A C 1
ATOM 3533 O O . CYS A 1 250 ? 58.021 36.778 22.356 1.00 32.85 250 CYS A O 1
ATOM 3541 N N . ASP A 1 251 ? 58.246 38.240 20.651 1.00 35.59 251 ASP A N 1
ATOM 3542 C CA . ASP A 1 251 ? 57.847 39.370 21.481 1.00 35.15 251 ASP A CA 1
ATOM 3543 C C . ASP A 1 251 ? 56.402 39.230 21.945 1.00 38.14 251 ASP A C 1
ATOM 3544 O O . ASP A 1 251 ? 56.077 39.557 23.094 1.00 36.31 251 ASP A O 1
ATOM 3553 N N . ALA A 1 252 ? 55.516 38.755 21.063 1.00 34.48 252 ALA A N 1
ATOM 3554 C CA . ALA A 1 252 ? 54.133 38.532 21.462 1.00 32.29 252 ALA A CA 1
ATOM 3555 C C . ALA A 1 252 ? 54.036 37.483 22.561 1.00 31.49 252 ALA A C 1
ATOM 3556 O O . ALA A 1 252 ? 53.235 37.626 23.491 1.00 34.82 252 ALA A O 1
ATOM 3563 N N . GLU A 1 253 ? 54.843 36.416 22.476 1.00 32.06 253 GLU A N 1
ATOM 3564 C CA . GLU A 1 253 ? 54.800 35.375 23.499 1.00 31.74 253 GLU A CA 1
ATOM 3565 C C . GLU A 1 253 ? 55.261 35.911 24.846 1.00 29.75 253 GLU A C 1
ATOM 3566 O O . GLU A 1 253 ? 54.726 35.525 25.886 1.00 35.97 253 GLU A O 1
ATOM 3578 N N . ILE A 1 254 ? 56.261 36.789 24.851 1.00 32.65 254 ILE A N 1
ATOM 3579 C CA . ILE A 1 254 ? 56.689 37.409 26.099 1.00 36.44 254 ILE A CA 1
ATOM 3580 C C . ILE A 1 254 ? 55.633 38.390 26.590 1.00 35.10 254 ILE A C 1
ATOM 3581 O O . ILE A 1 254 ? 55.314 38.439 27.785 1.00 35.12 254 ILE A O 1
ATOM 3597 N N . PHE A 1 255 ? 55.076 39.186 25.675 1.00 29.45 255 PHE A N 1
ATOM 3598 C CA . PHE A 1 255 ? 54.012 40.115 26.033 1.00 31.51 255 PHE A CA 1
ATOM 3599 C C . PHE A 1 255 ? 52.850 39.376 26.680 1.00 31.95 255 PHE A C 1
ATOM 3600 O O . PHE A 1 255 ? 52.346 39.788 27.729 1.00 33.56 255 PHE A O 1
ATOM 3617 N N . LEU A 1 256 ? 52.416 38.270 26.073 1.00 35.84 256 LEU A N 1
ATOM 3618 C CA . LEU A 1 256 ? 51.251 37.559 26.590 1.00 34.81 256 LEU A CA 1
ATOM 3619 C C . LEU A 1 256 ? 51.553 36.880 27.919 1.00 37.00 256 LEU A C 1
ATOM 3620 O O . LEU A 1 256 ? 50.647 36.677 28.735 1.00 33.91 256 LEU A O 1
ATOM 3636 N N . PHE A 1 257 ? 52.811 36.517 28.156 1.00 34.30 257 PHE A N 1
ATOM 3637 C CA . PHE A 1 257 ? 53.156 35.919 29.434 1.00 35.06 257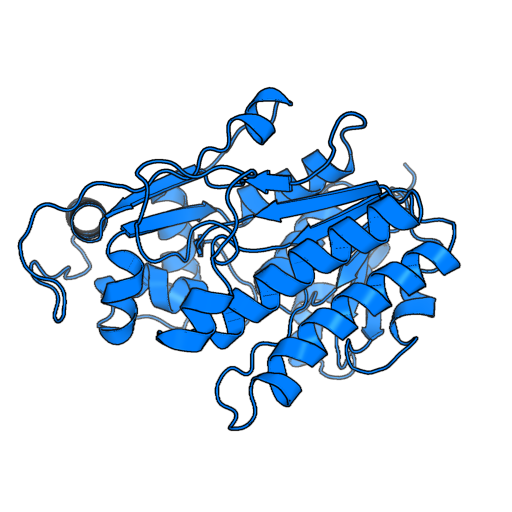 PHE A CA 1
ATOM 3638 C C . PHE A 1 257 ? 53.137 36.942 30.561 1.00 33.90 257 PHE A C 1
ATOM 3639 O O . PHE A 1 257 ? 52.781 36.601 31.693 1.00 36.65 257 PHE A O 1
ATOM 3656 N N . GLU A 1 258 ? 53.516 38.190 30.273 1.00 37.70 258 GLU A N 1
ATOM 3657 C CA . GLU A 1 258 ? 53.630 39.223 31.293 1.00 37.52 258 GLU A CA 1
ATOM 3658 C C . GLU A 1 258 ? 52.327 39.963 31.548 1.00 36.50 258 GLU A C 1
ATOM 3659 O O . GLU A 1 258 ? 52.149 40.497 32.645 1.00 38.97 258 GLU A O 1
ATOM 3671 N N . HIS A 1 259 ? 51.418 40.001 30.586 1.00 37.23 259 HIS A N 1
ATOM 3672 C CA . HIS A 1 259 ? 50.183 40.763 30.752 1.00 32.97 259 HIS A CA 1
ATOM 3673 C C . HIS A 1 259 ? 49.235 40.023 31.679 1.00 36.52 259 HIS A C 1
ATOM 3674 O O . HIS A 1 259 ? 48.828 38.898 31.359 1.00 39.17 259 HIS A O 1
ATOM 3688 N N . PRO A 1 260 ? 48.854 40.602 32.824 1.00 37.97 260 PRO A N 1
ATOM 3689 C CA . PRO A 1 260 ? 47.986 39.860 33.758 1.00 36.43 260 PRO A CA 1
ATOM 3690 C C . PRO A 1 260 ? 46.617 39.527 33.189 1.00 38.22 260 PRO A C 1
ATOM 3691 O O . PRO A 1 260 ? 45.997 38.544 33.617 1.00 36.66 260 PRO A O 1
ATOM 3702 N N . ALA A 1 261 ? 46.119 40.318 32.239 1.00 42.43 261 ALA A N 1
ATOM 3703 C CA . ALA A 1 261 ? 44.781 40.110 31.700 1.00 41.26 261 ALA A CA 1
ATOM 3704 C C . ALA A 1 261 ? 44.737 39.073 30.586 1.00 38.96 261 ALA A C 1
ATOM 3705 O O . ALA A 1 261 ? 43.642 38.672 30.183 1.00 36.24 261 ALA A O 1
ATOM 3712 N N . ALA A 1 262 ? 45.887 38.627 30.086 1.00 39.40 262 ALA A N 1
ATOM 3713 C CA . ALA A 1 262 ? 45.903 37.671 28.985 1.00 38.10 262 ALA A CA 1
ATOM 3714 C C . ALA A 1 262 ? 45.317 36.339 29.433 1.00 37.80 262 ALA A C 1
ATOM 3715 O O . ALA A 1 262 ? 45.437 35.940 30.598 1.00 40.95 262 ALA A O 1
ATOM 3722 N N . ALA A 1 263 ? 44.667 35.653 28.493 1.00 35.98 263 ALA A N 1
ATOM 3723 C CA . ALA A 1 263 ? 44.022 34.381 28.791 1.00 38.56 263 ALA A CA 1
ATOM 3724 C C . ALA A 1 263 ? 43.535 33.738 27.504 1.00 35.32 263 ALA A C 1
ATOM 3725 O O . ALA A 1 263 ? 43.046 34.429 26.611 1.00 37.17 263 ALA A O 1
ATOM 3732 N N . GLY A 1 264 ? 43.674 32.413 27.420 1.00 33.21 264 GLY A N 1
ATOM 3733 C CA . GLY A 1 264 ? 43.131 31.663 26.304 1.00 29.22 264 GLY A CA 1
ATOM 3734 C C . GLY A 1 264 ? 44.023 31.674 25.074 1.00 38.61 264 GLY A C 1
ATOM 3735 O O . GLY A 1 264 ? 45.235 31.904 25.140 1.00 35.99 264 GLY A O 1
ATOM 3739 N N . ARG A 1 265 ? 43.392 31.433 23.924 1.00 38.43 265 ARG A N 1
ATOM 3740 C CA . ARG A 1 265 ? 44.099 31.366 22.656 1.00 35.81 265 ARG A CA 1
ATOM 3741 C C . ARG A 1 265 ? 44.298 32.756 22.063 1.00 33.05 265 ARG A C 1
ATOM 3742 O O . ARG A 1 265 ? 43.473 33.651 22.225 1.00 34.86 265 ARG A O 1
ATOM 3763 N N . TYR A 1 266 ? 45.403 32.921 21.348 1.00 33.54 266 TYR A N 1
ATOM 3764 C CA . TYR A 1 266 ? 45.720 34.172 20.677 1.00 34.11 266 TYR A CA 1
ATOM 3765 C C . TYR A 1 266 ? 46.299 33.859 19.303 1.00 37.68 266 TYR A C 1
ATOM 3766 O O . TYR A 1 266 ? 47.171 32.995 19.171 1.00 36.38 266 TYR A O 1
ATOM 3784 N N . VAL A 1 267 ? 45.807 34.553 18.289 1.00 33.52 267 VAL A N 1
ATOM 3785 C CA . VAL A 1 267 ? 46.358 34.467 16.944 1.00 31.38 267 VAL A CA 1
ATOM 3786 C C . VAL A 1 267 ? 47.457 35.512 16.821 1.00 34.49 267 VAL A C 1
ATOM 3787 O O . VAL A 1 267 ? 47.287 36.661 17.252 1.00 30.29 267 VAL A O 1
ATOM 3800 N N . CYS A 1 268 ? 48.594 35.112 16.250 1.00 37.38 268 CYS A N 1
ATOM 3801 C CA . CYS A 1 268 ? 49.745 35.989 16.083 1.00 38.85 268 CYS A CA 1
ATOM 3802 C C . CYS A 1 268 ? 50.157 35.962 14.604 1.00 39.15 268 CYS A C 1
ATOM 3803 O O . CYS A 1 268 ? 51.190 35.400 14.229 1.00 35.57 268 CYS A O 1
ATOM 3811 N N . SER A 1 269 ? 49.335 36.587 13.763 1.00 42.35 269 SER A N 1
ATOM 3812 C CA . SER A 1 269 ? 49.549 36.641 12.322 1.00 35.12 269 SER A CA 1
ATOM 3813 C C . SER A 1 269 ? 49.486 38.100 11.892 1.00 38.91 269 SER A C 1
ATOM 3814 O O . SER A 1 269 ? 48.521 38.807 12.212 1.00 40.53 269 SER A O 1
ATOM 3822 N N . SER A 1 270 ? 50.514 38.550 11.170 1.00 39.60 270 SER A N 1
ATOM 3823 C CA . SER A 1 270 ? 50.642 39.947 10.794 1.00 37.13 270 SER A CA 1
ATOM 3824 C C . SER A 1 270 ? 50.440 40.213 9.310 1.00 41.22 270 SER A C 1
ATOM 3825 O O . SER A 1 270 ? 50.427 41.384 8.914 1.00 44.79 270 SER A O 1
ATOM 3833 N N . HIS A 1 271 ? 50.280 39.180 8.484 1.00 41.29 271 HIS A N 1
ATOM 3834 C CA . HIS A 1 271 ? 50.176 39.383 7.042 1.00 41.79 271 HIS A CA 1
ATOM 3835 C C . HIS A 1 271 ? 49.509 38.174 6.407 1.00 42.95 271 HIS A C 1
ATOM 3836 O O . HIS A 1 271 ? 49.825 37.031 6.749 1.00 43.73 271 HIS A O 1
ATOM 3850 N N . ALA A 1 272 ? 48.594 38.440 5.479 1.00 39.08 272 ALA A N 1
ATOM 3851 C CA . ALA A 1 272 ? 47.915 37.406 4.711 1.00 41.29 272 ALA A CA 1
ATOM 3852 C C . ALA A 1 272 ? 47.972 37.786 3.236 1.00 45.26 272 ALA A C 1
ATOM 3853 O O . ALA A 1 272 ? 47.827 38.959 2.877 1.00 40.91 272 ALA A O 1
ATOM 3860 N N . THR A 1 273 ? 48.189 36.796 2.383 1.00 43.10 273 THR A N 1
ATOM 3861 C CA . THR A 1 273 ? 48.317 37.061 0.956 1.00 45.96 273 THR A CA 1
ATOM 3862 C C . THR A 1 273 ? 48.098 35.757 0.194 1.00 41.15 273 THR A C 1
ATOM 3863 O O . THR A 1 273 ? 47.743 34.727 0.778 1.00 40.53 273 THR A O 1
ATOM 3874 N N . THR A 1 274 ? 48.304 35.810 -1.120 1.00 44.77 274 THR A N 1
ATOM 3875 C CA . THR A 1 274 ? 48.205 34.659 -2.002 1.00 44.39 274 THR A CA 1
ATOM 3876 C C . THR A 1 274 ? 49.545 34.466 -2.705 1.00 40.43 274 THR A C 1
ATOM 3877 O O . THR A 1 274 ? 50.417 35.336 -2.691 1.00 39.35 274 THR A O 1
ATOM 3888 N N . ILE A 1 275 ? 49.702 33.305 -3.331 1.00 41.72 275 ILE A N 1
ATOM 3889 C CA . ILE A 1 275 ? 50.924 33.036 -4.084 1.00 43.93 275 ILE A CA 1
ATOM 3890 C C . ILE A 1 275 ? 51.137 34.106 -5.149 1.00 45.62 275 ILE A C 1
ATOM 3891 O O . ILE A 1 275 ? 52.252 34.609 -5.327 1.00 45.13 275 ILE A O 1
ATOM 3907 N N . HIS A 1 276 ? 50.067 34.489 -5.855 1.00 46.16 276 HIS A N 1
ATOM 3908 C CA . HIS A 1 276 ? 50.184 35.524 -6.879 1.00 46.24 276 HIS A CA 1
ATOM 3909 C C . HIS A 1 276 ? 50.63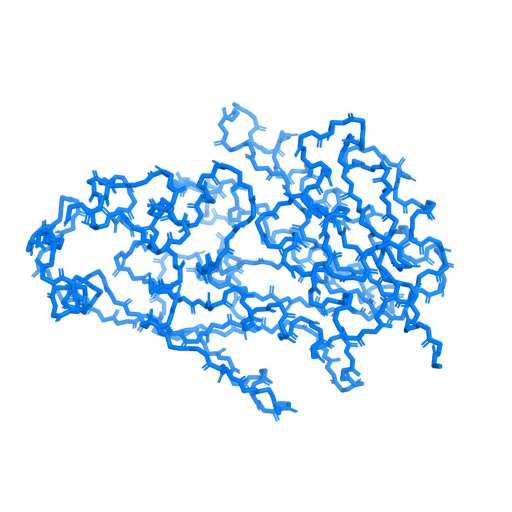2 36.849 -6.266 1.00 49.05 276 HIS A C 1
ATOM 3910 O O . HIS A 1 276 ? 51.491 37.546 -6.822 1.00 46.84 276 HIS A O 1
ATOM 3924 N N . GLY A 1 277 ? 50.057 37.217 -5.120 1.00 47.70 277 GLY A N 1
ATOM 3925 C CA . GLY A 1 277 ? 50.449 38.458 -4.479 1.00 42.81 277 GLY A CA 1
ATOM 3926 C C . GLY A 1 277 ? 51.878 38.429 -3.980 1.00 45.47 277 GLY A C 1
ATOM 3927 O O . GLY A 1 277 ? 52.591 39.433 -4.055 1.00 48.96 277 GLY A O 1
ATOM 3931 N N . LEU A 1 278 ? 52.322 37.278 -3.472 1.00 50.96 278 LEU A N 1
ATOM 3932 C CA . LEU A 1 278 ? 53.699 37.167 -2.999 1.00 49.04 278 LEU A CA 1
ATOM 3933 C C . LEU A 1 278 ? 54.680 37.192 -4.164 1.00 44.86 278 LEU A C 1
ATOM 3934 O O . LEU A 1 278 ? 55.737 37.821 -4.077 1.00 42.75 278 LEU A O 1
ATOM 3950 N N . ALA A 1 279 ? 54.356 36.501 -5.259 1.00 50.35 279 ALA A N 1
ATOM 3951 C CA . ALA A 1 279 ? 55.227 36.537 -6.431 1.00 55.73 279 ALA A CA 1
ATOM 3952 C C . ALA A 1 279 ? 55.427 37.967 -6.916 1.00 52.64 279 ALA A C 1
ATOM 3953 O O . ALA A 1 279 ? 56.540 38.351 -7.294 1.00 56.09 279 ALA A O 1
ATOM 3960 N N . ALA A 1 280 ? 54.366 38.778 -6.883 1.00 48.68 280 ALA A N 1
ATOM 3961 C CA . ALA A 1 280 ? 54.475 40.159 -7.341 1.00 49.45 280 ALA A CA 1
ATOM 3962 C C . ALA A 1 280 ? 55.437 40.953 -6.469 1.00 54.02 280 ALA A C 1
ATOM 3963 O O . ALA A 1 280 ? 56.316 41.657 -6.978 1.00 57.10 280 ALA A O 1
ATOM 3970 N N . MET A 1 281 ? 55.286 40.854 -5.145 1.00 55.05 281 MET A N 1
ATOM 3971 C CA . MET A 1 281 ? 56.141 41.625 -4.245 1.00 54.14 281 MET A CA 1
ATOM 3972 C C . MET A 1 281 ? 57.612 41.279 -4.445 1.00 52.41 281 MET A C 1
ATOM 3973 O O . MET A 1 281 ? 58.469 42.169 -4.467 1.00 55.66 281 MET A O 1
ATOM 3987 N N . LEU A 1 282 ? 57.929 39.991 -4.577 1.00 49.55 282 LEU A N 1
ATOM 3988 C CA . LEU A 1 282 ? 59.319 39.596 -4.769 1.00 55.35 282 LEU A CA 1
ATOM 3989 C C . LEU A 1 282 ? 59.833 40.008 -6.141 1.00 58.72 282 LEU A C 1
ATOM 3990 O O . LEU A 1 282 ? 61.027 40.291 -6.300 1.00 56.13 282 LEU A O 1
ATOM 4006 N N . ARG A 1 283 ? 58.951 40.044 -7.142 1.00 62.04 283 ARG A N 1
ATOM 4007 C CA . ARG A 1 283 ? 59.347 40.517 -8.463 1.00 63.45 283 ARG A CA 1
ATOM 4008 C C . ARG A 1 283 ? 59.758 41.980 -8.409 1.00 59.63 283 ARG A C 1
ATOM 4009 O O . ARG A 1 283 ? 60.832 42.353 -8.892 1.00 64.70 283 ARG A O 1
ATOM 4030 N N . GLU A 1 284 ? 58.914 42.826 -7.810 1.00 60.54 284 GLU A N 1
ATOM 4031 C CA . GLU A 1 284 ? 59.202 44.254 -7.761 1.00 59.50 284 GLU A CA 1
ATOM 4032 C C . GLU A 1 284 ? 60.323 44.571 -6.780 1.00 63.18 284 GLU A C 1
ATOM 4033 O O . GLU A 1 284 ? 61.013 45.585 -6.937 1.00 66.23 284 GLU A O 1
ATOM 4045 N N . ARG A 1 285 ? 60.529 43.724 -5.771 1.00 62.82 285 ARG A N 1
ATOM 4046 C CA . ARG A 1 285 ? 61.499 44.011 -4.724 1.00 61.39 285 ARG A CA 1
ATOM 4047 C C . ARG A 1 285 ? 62.840 43.326 -4.932 1.00 60.53 285 ARG A C 1
ATOM 4048 O O . ARG A 1 285 ? 63.851 43.809 -4.412 1.00 56.88 285 ARG A O 1
ATOM 4069 N N . TYR A 1 286 ? 62.884 42.219 -5.667 1.00 63.69 286 TYR A N 1
ATOM 4070 C CA . TYR A 1 286 ? 64.130 41.503 -5.935 1.00 64.12 286 TYR A CA 1
ATOM 4071 C C . TYR A 1 286 ? 64.234 41.185 -7.422 1.00 67.54 286 TYR A C 1
ATOM 4072 O O . TYR A 1 286 ? 64.134 40.021 -7.836 1.00 65.60 286 TYR A O 1
ATOM 4090 N N . PRO A 1 287 ? 64.430 42.211 -8.263 1.00 69.91 287 PRO A N 1
ATOM 4091 C CA . PRO A 1 287 ? 64.735 41.948 -9.680 1.00 66.13 287 PRO A CA 1
ATOM 4092 C C . PRO A 1 287 ? 65.903 40.985 -9.847 1.00 63.18 287 PRO A C 1
ATOM 4093 O O . PRO A 1 287 ? 66.012 40.297 -10.863 1.00 66.39 287 PRO A O 1
ATOM 4104 N N . GLU A 1 288 ? 66.775 40.924 -8.839 1.00 65.30 288 GLU A N 1
ATOM 4105 C CA . GLU A 1 288 ? 67.931 40.035 -8.896 1.00 62.05 288 GLU A CA 1
ATOM 4106 C C . GLU A 1 288 ? 67.539 38.560 -8.924 1.00 67.63 288 GLU A C 1
ATOM 4107 O O . GLU A 1 288 ? 68.345 37.720 -9.347 1.00 56.96 288 GLU A O 1
ATOM 4119 N N . TYR A 1 289 ? 66.338 38.224 -8.462 1.00 68.62 289 TYR A N 1
ATOM 4120 C CA . TYR A 1 289 ? 65.858 36.851 -8.449 1.00 63.33 289 TYR A CA 1
ATOM 4121 C C . TYR A 1 289 ? 64.756 36.681 -9.487 1.00 60.98 289 TYR A C 1
ATOM 4122 O O . TYR A 1 289 ? 63.879 37.543 -9.629 1.00 60.36 289 TYR A O 1
ATOM 4140 N N . ARG A 1 290 ? 64.809 35.563 -10.206 1.00 56.20 290 ARG A N 1
ATOM 4141 C CA . ARG A 1 290 ? 63.838 35.264 -11.254 1.00 65.98 290 ARG A CA 1
ATOM 4142 C C . ARG A 1 290 ? 62.605 34.645 -10.614 1.00 59.04 290 ARG A C 1
ATOM 4143 O O . ARG A 1 290 ? 62.649 33.517 -10.121 1.00 53.67 290 ARG A O 1
ATOM 4164 N N . ILE A 1 291 ? 61.496 35.380 -10.630 1.00 63.40 291 ILE A N 1
ATOM 4165 C CA . ILE A 1 291 ? 60.240 34.933 -10.045 1.00 59.88 291 ILE A CA 1
ATOM 4166 C C . ILE A 1 291 ? 59.338 34.476 -11.193 1.00 60.60 291 ILE A C 1
ATOM 4167 O O . ILE A 1 291 ? 59.017 35.290 -12.071 1.00 60.79 291 ILE A O 1
ATOM 4183 N N . PRO A 1 292 ? 58.915 33.211 -11.218 1.00 59.14 292 PRO A N 1
ATOM 4184 C CA . PRO A 1 292 ? 58.024 32.765 -12.299 1.00 58.12 292 PRO A CA 1
ATOM 4185 C C . PRO A 1 292 ? 56.678 33.465 -12.247 1.00 57.43 292 PRO A C 1
ATOM 4186 O O . PRO A 1 292 ? 56.293 34.073 -11.245 1.00 60.09 292 PRO A O 1
ATOM 4197 N N . GLU A 1 293 ? 55.935 33.271 -13.336 1.00 57.33 293 GLU A N 1
ATOM 4198 C CA . GLU A 1 293 ? 54.655 33.909 -13.499 1.00 61.61 293 GLU A CA 1
ATOM 4199 C C . GLU A 1 293 ? 53.537 32.928 -13.346 1.00 56.76 293 GLU A C 1
ATOM 4200 O O . GLU A 1 293 ? 52.397 33.320 -13.177 1.00 59.43 293 GLU A O 1
ATOM 4212 N N . ARG A 1 294 ? 53.888 31.645 -13.472 1.00 52.34 294 ARG A N 1
ATOM 4213 C CA . ARG A 1 294 ? 52.921 30.563 -13.316 1.00 53.41 294 ARG A CA 1
ATOM 4214 C C . ARG A 1 294 ? 53.515 29.483 -12.424 1.00 45.93 294 ARG A C 1
ATOM 4215 O O . ARG A 1 294 ? 54.706 29.250 -12.466 1.00 49.39 294 ARG A O 1
ATOM 4223 N N . PHE A 1 295 ? 52.697 28.808 -11.630 1.00 49.01 295 PHE A N 1
ATOM 4224 C CA . PHE A 1 295 ? 53.200 27.843 -10.664 1.00 49.06 295 PHE A CA 1
ATOM 4225 C C . PHE A 1 295 ? 52.470 26.522 -10.830 1.00 50.69 295 PHE A C 1
ATOM 4226 O O . PHE A 1 295 ? 51.235 26.481 -10.806 1.00 52.84 295 PHE A O 1
ATOM 4234 N N . ARG A 1 296 ? 53.239 25.448 -10.986 1.00 52.88 296 ARG A N 1
ATOM 4235 C CA . ARG A 1 296 ? 52.649 24.134 -11.189 1.00 59.03 296 ARG A CA 1
ATOM 4236 C C . ARG A 1 296 ? 51.723 23.788 -10.029 1.00 57.21 296 ARG A C 1
ATOM 4237 O O . ARG A 1 296 ? 51.954 24.175 -8.880 1.00 55.13 296 ARG A O 1
ATOM 4245 N N . GLY A 1 297 ? 50.660 23.053 -10.344 1.00 60.05 297 GLY A N 1
ATOM 4246 C CA . GLY A 1 297 ? 49.676 22.681 -9.355 1.00 59.04 297 GLY A CA 1
ATOM 4247 C C . GLY A 1 297 ? 48.749 23.792 -8.920 1.00 65.09 297 GLY A C 1
ATOM 4248 O O . GLY A 1 297 ? 47.879 23.553 -8.073 1.00 73.13 297 GLY A O 1
ATOM 4249 N N . ILE A 1 298 ? 48.902 24.996 -9.461 1.00 57.23 298 ILE A N 1
ATOM 4250 C CA . ILE A 1 298 ? 48.069 26.137 -9.099 1.00 67.70 298 ILE A CA 1
ATOM 4251 C C . ILE A 1 298 ? 47.544 26.742 -10.394 1.00 72.55 298 ILE A C 1
ATOM 4252 O O . ILE A 1 298 ? 48.320 27.272 -11.197 1.00 77.45 298 ILE A O 1
ATOM 4257 N N . ASP A 1 299 ? 46.232 26.665 -10.597 1.00 70.38 299 ASP A N 1
ATOM 4258 C CA . ASP A 1 299 ? 45.619 27.211 -11.801 1.00 78.78 299 ASP A CA 1
ATOM 4259 C C . ASP A 1 299 ? 45.785 28.726 -11.856 1.00 85.03 299 ASP A C 1
ATOM 4260 O O . ASP A 1 299 ? 46.443 29.322 -10.995 1.00 83.86 299 ASP A O 1
ATOM 4265 N N . ASP A 1 300 ? 45.188 29.358 -12.865 1.00 85.13 300 ASP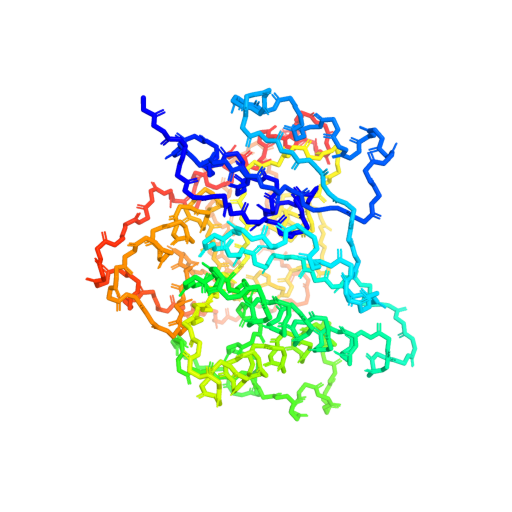 A N 1
ATOM 4266 C CA . ASP A 1 300 ? 45.206 30.813 -13.007 1.00 85.68 300 ASP A CA 1
ATOM 4267 C C . ASP A 1 300 ? 43.872 31.427 -12.606 1.00 84.11 300 ASP A C 1
ATOM 4268 O O . ASP A 1 300 ? 43.366 32.332 -13.272 1.00 90.74 300 ASP A O 1
ATOM 4273 N N . GLY A 1 301 ? 43.280 30.946 -11.516 1.00 90.36 301 GLY A N 1
ATOM 4274 C CA . GLY A 1 301 ? 41.980 31.403 -11.078 1.00 85.39 301 GLY A CA 1
ATOM 4275 C C . GLY A 1 301 ? 42.056 32.618 -10.176 1.00 81.24 301 GLY A C 1
ATOM 4276 O O . GLY A 1 301 ? 43.081 33.301 -10.071 1.00 79.11 301 GLY A O 1
ATOM 4280 N N . ASP A 1 302 ? 40.937 32.893 -9.514 1.00 80.11 302 ASP A N 1
ATOM 4281 C CA . ASP A 1 302 ? 40.827 34.024 -8.599 1.00 73.37 302 ASP A CA 1
ATOM 4282 C C . ASP A 1 302 ? 41.192 33.550 -7.200 1.00 68.45 302 ASP A C 1
ATOM 4283 O O . ASP A 1 302 ? 40.451 32.778 -6.587 1.00 73.78 302 ASP A O 1
ATOM 4292 N N . LEU A 1 303 ? 42.330 34.013 -6.696 1.00 67.41 303 LEU A N 1
ATOM 4293 C CA . LEU A 1 303 ? 42.783 33.693 -5.351 1.00 61.17 303 LEU A CA 1
ATOM 4294 C C . LEU A 1 303 ? 42.648 34.944 -4.493 1.00 50.33 303 LEU A C 1
ATOM 4295 O O . LEU A 1 303 ? 43.253 35.977 -4.799 1.00 51.82 303 LEU A O 1
ATOM 4311 N N . GLN A 1 304 ? 41.856 34.852 -3.433 1.00 49.51 304 GLN A N 1
ATOM 4312 C CA . GLN A 1 304 ? 41.725 35.929 -2.455 1.00 54.72 304 GLN A CA 1
ATOM 4313 C C . GLN A 1 304 ? 42.395 35.523 -1.140 1.00 50.12 304 GLN A C 1
ATOM 4314 O O . GLN A 1 304 ? 42.457 34.332 -0.810 1.00 50.04 304 GLN A O 1
ATOM 4328 N N . PRO A 1 305 ? 42.899 36.479 -0.364 1.00 53.66 305 PRO A N 1
ATOM 4329 C CA . PRO A 1 305 ? 43.579 36.119 0.887 1.00 45.36 305 PRO A CA 1
ATOM 4330 C C . PRO A 1 305 ? 42.621 35.561 1.924 1.00 48.44 305 PRO A C 1
ATOM 4331 O O . PRO A 1 305 ? 41.444 35.925 1.978 1.00 48.26 305 PRO A O 1
ATOM 4342 N N . VAL A 1 306 ? 43.150 34.659 2.755 1.00 48.54 306 VAL A N 1
ATOM 4343 C CA . VAL A 1 306 ? 42.470 34.161 3.943 1.00 40.39 306 VAL A CA 1
ATOM 4344 C C . VAL A 1 306 ? 43.120 34.826 5.149 1.00 45.93 306 VAL A C 1
ATOM 4345 O O . VAL A 1 306 ? 44.312 34.627 5.421 1.00 39.61 306 VAL A O 1
ATOM 4358 N N . HIS A 1 307 ? 42.343 35.612 5.880 1.00 48.09 307 HIS A N 1
ATOM 4359 C CA . HIS A 1 307 ? 42.889 36.443 6.943 1.00 48.15 307 HIS A CA 1
ATOM 4360 C C . HIS A 1 307 ? 42.816 35.734 8.289 1.00 41.55 307 HIS A C 1
ATOM 4361 O O . HIS A 1 307 ? 41.776 35.174 8.654 1.00 42.41 307 HIS A O 1
ATOM 4375 N N . PHE A 1 308 ? 43.927 35.757 9.019 1.00 37.24 308 PHE A N 1
ATOM 4376 C CA . PHE A 1 308 ? 43.978 35.316 10.407 1.00 39.49 308 PHE A CA 1
ATOM 4377 C C . PHE A 1 308 ? 43.936 36.572 11.270 1.00 37.15 308 PHE A C 1
ATOM 4378 O O . PHE A 1 308 ? 44.895 37.354 11.293 1.00 39.36 308 PHE A O 1
ATOM 4395 N N . SER A 1 309 ? 42.825 36.775 11.963 1.00 36.12 309 SER A N 1
ATOM 4396 C CA . SER A 1 309 ? 42.621 38.001 12.729 1.00 38.97 309 SER A CA 1
ATOM 4397 C C . SER A 1 309 ? 43.375 37.927 14.052 1.00 36.85 309 SER A C 1
ATOM 4398 O O . SER A 1 309 ? 43.181 36.988 14.832 1.00 37.66 309 SER A O 1
ATOM 4406 N N . SER A 1 310 ? 44.243 38.910 14.294 1.00 32.92 310 SER A N 1
ATOM 4407 C CA . SER A 1 310 ? 44.965 39.035 15.547 1.00 36.64 310 SER A CA 1
ATOM 4408 C C . SER A 1 310 ? 44.356 40.100 16.443 1.00 37.41 310 SER A C 1
ATOM 4409 O O . SER A 1 310 ? 45.044 40.636 17.320 1.00 37.14 310 SER A O 1
ATOM 4417 N N . LYS A 1 311 ? 43.077 40.419 16.237 1.00 36.42 311 LYS A N 1
ATOM 4418 C CA . LYS A 1 311 ? 42.440 41.490 16.997 1.00 43.06 311 LYS A CA 1
ATOM 4419 C C . LYS A 1 311 ? 42.599 41.285 18.500 1.00 40.23 311 LYS A C 1
ATOM 4420 O O . LYS A 1 311 ? 42.894 42.235 19.235 1.00 35.07 311 LYS A O 1
ATOM 4439 N N . LYS A 1 312 ? 42.415 40.048 18.970 1.00 36.12 312 LYS A N 1
ATOM 4440 C CA . LYS A 1 312 ? 42.484 39.779 20.399 1.00 38.28 312 LYS A CA 1
ATOM 4441 C C . LYS A 1 312 ? 43.843 40.164 20.961 1.00 39.40 312 LYS A C 1
ATOM 4442 O O . LYS A 1 312 ? 43.929 40.747 22.049 1.00 42.23 312 LYS A O 1
ATOM 4461 N N . LEU A 1 313 ? 44.916 39.845 20.236 1.00 38.76 313 LEU A N 1
ATOM 4462 C CA . LEU A 1 313 ? 46.253 40.195 20.708 1.00 35.50 313 LEU A CA 1
ATOM 4463 C C . LEU A 1 313 ? 46.479 41.699 20.635 1.00 35.45 313 LEU A C 1
ATOM 4464 O O . LEU A 1 313 ? 47.059 42.291 21.553 1.00 36.55 313 LEU A O 1
ATOM 4480 N N . LEU A 1 314 ? 46.029 42.332 19.552 1.00 35.63 314 LEU A N 1
ATOM 4481 C CA . LEU A 1 314 ? 46.228 43.766 19.385 1.00 37.80 314 LEU A CA 1
ATOM 4482 C C . LEU A 1 314 ? 45.377 44.571 20.355 1.00 38.41 314 LEU A C 1
ATOM 4483 O O . LEU A 1 314 ? 45.790 45.655 20.775 1.00 39.87 314 LEU A O 1
ATOM 4499 N N . ASP A 1 315 ? 44.190 44.069 20.720 1.00 36.62 315 ASP A N 1
ATOM 4500 C CA . ASP A 1 315 ? 43.359 44.777 21.687 1.00 34.74 315 ASP A CA 1
ATOM 4501 C C . ASP A 1 315 ? 44.077 44.914 23.028 1.00 41.12 315 ASP A C 1
ATOM 4502 O O . ASP A 1 315 ? 43.949 45.941 23.706 1.00 41.80 315 ASP A O 1
ATOM 4511 N N . LEU A 1 316 ? 44.835 43.887 23.429 1.00 37.19 316 LEU A N 1
ATOM 4512 C CA . LEU A 1 316 ? 45.581 43.950 24.680 1.00 38.61 316 LEU A CA 1
ATOM 4513 C C . LEU A 1 316 ? 46.670 45.014 24.644 1.00 38.90 316 LEU A C 1
ATOM 4514 O O . LEU A 1 316 ? 47.133 45.443 25.705 1.00 37.47 316 LEU A O 1
ATOM 4530 N N . GLY A 1 317 ? 47.086 45.448 23.456 1.00 39.74 317 GLY A N 1
ATOM 4531 C CA . GLY A 1 317 ? 48.059 46.512 23.347 1.00 38.96 317 GLY A CA 1
ATOM 4532 C C . GLY A 1 317 ? 49.328 46.128 22.624 1.00 38.50 317 GLY A C 1
ATOM 4533 O O . GLY A 1 317 ? 50.271 46.918 22.574 1.00 41.55 317 GLY A O 1
ATOM 4537 N N . PHE A 1 318 ? 49.374 44.919 22.077 1.00 41.08 318 PHE A N 1
ATOM 4538 C CA . PHE A 1 318 ? 50.526 44.492 21.295 1.00 38.57 318 PHE A CA 1
ATOM 4539 C C . PHE A 1 318 ? 50.473 45.117 19.910 1.00 36.43 318 PHE A C 1
ATOM 4540 O O . PHE A 1 318 ? 49.395 45.371 19.361 1.00 37.56 318 PHE A O 1
ATOM 4557 N N . ALA A 1 319 ? 51.655 45.374 19.353 1.00 35.56 319 ALA A N 1
ATOM 4558 C CA . ALA A 1 319 ? 51.780 45.923 18.012 1.00 40.84 319 ALA A CA 1
ATOM 4559 C C . ALA A 1 319 ? 52.875 45.182 17.260 1.00 40.44 319 ALA A C 1
ATOM 4560 O O . ALA A 1 319 ? 53.955 44.937 17.809 1.00 38.52 319 ALA A O 1
ATOM 4567 N N . PHE A 1 320 ? 52.593 44.821 16.009 1.00 41.81 320 PHE A N 1
ATOM 4568 C CA . PHE A 1 320 ? 53.607 44.197 15.173 1.00 41.07 320 PHE A CA 1
ATOM 4569 C C . PHE A 1 320 ? 54.618 45.246 14.716 1.00 48.07 320 PHE A C 1
ATOM 4570 O O . PHE A 1 320 ? 54.278 46.412 14.479 1.00 43.74 320 PHE A O 1
ATOM 4587 N N . LYS A 1 321 ? 55.877 44.823 14.600 1.00 47.21 321 LYS A N 1
ATOM 4588 C CA . LYS A 1 321 ? 56.952 45.719 14.202 1.00 43.79 321 LYS A CA 1
ATOM 4589 C C . LYS A 1 321 ? 57.372 45.552 12.750 1.00 44.69 321 LYS A C 1
ATOM 4590 O O . LYS A 1 321 ? 57.833 46.520 12.136 1.00 45.72 321 LYS A O 1
ATOM 4609 N N . TYR A 1 322 ? 57.219 44.359 12.184 1.00 43.76 322 TYR A N 1
ATOM 4610 C CA . TYR A 1 322 ? 57.816 44.028 10.903 1.00 48.54 322 TYR A CA 1
ATOM 4611 C C . TYR A 1 322 ? 56.764 43.782 9.830 1.00 44.87 322 TYR A C 1
ATOM 4612 O O . TYR A 1 322 ? 55.684 43.250 10.094 1.00 47.32 322 TYR A O 1
ATOM 4630 N N . THR A 1 323 ? 57.103 44.181 8.615 1.00 44.15 323 THR A N 1
ATOM 4631 C CA . THR A 1 323 ? 56.310 43.903 7.432 1.00 42.59 323 THR A CA 1
ATOM 4632 C C . THR A 1 323 ? 56.828 42.642 6.742 1.00 42.20 323 THR A C 1
ATOM 4633 O O . THR A 1 323 ? 57.906 42.123 7.050 1.00 38.17 323 THR A O 1
ATOM 4644 N N . VAL A 1 324 ? 56.035 42.140 5.793 1.00 43.76 324 VAL A N 1
ATOM 4645 C CA . VAL A 1 324 ? 56.469 40.978 5.019 1.00 42.11 324 VAL A CA 1
ATOM 4646 C C . VAL A 1 324 ? 57.773 41.292 4.294 1.00 43.29 324 VAL A C 1
ATOM 4647 O O . VAL A 1 324 ? 58.610 40.407 4.074 1.00 40.70 324 VAL A O 1
ATOM 4660 N N . GLU A 1 325 ? 57.979 42.555 3.926 1.00 46.56 325 GLU A N 1
ATOM 4661 C CA . GLU A 1 325 ? 59.245 42.951 3.327 1.00 47.50 325 GLU A CA 1
ATOM 4662 C C . GLU A 1 325 ? 60.389 42.804 4.324 1.00 46.27 325 GLU A C 1
ATOM 4663 O O . GLU A 1 325 ? 61.479 42.345 3.964 1.00 43.76 325 GLU A O 1
ATOM 4675 N N . ASP A 1 326 ? 60.164 43.200 5.577 1.00 45.26 326 ASP A N 1
ATOM 4676 C CA . ASP A 1 326 ? 61.174 42.994 6.607 1.00 41.83 326 ASP A CA 1
ATOM 4677 C C . ASP A 1 326 ? 61.490 41.514 6.763 1.00 45.53 326 ASP A C 1
ATOM 4678 O O . ASP A 1 326 ? 62.658 41.129 6.909 1.00 43.80 326 ASP A O 1
ATOM 4687 N N . MET A 1 327 ? 60.458 40.668 6.741 1.00 43.11 327 MET A N 1
ATOM 4688 C CA . MET A 1 327 ? 60.669 39.232 6.896 1.00 42.90 327 MET A CA 1
ATOM 4689 C C . MET A 1 327 ? 61.602 38.693 5.821 1.00 47.85 327 MET A C 1
ATOM 4690 O O . MET A 1 327 ? 62.606 38.036 6.124 1.00 50.57 327 MET A O 1
ATOM 4704 N N . TYR A 1 328 ? 61.280 38.953 4.549 1.00 47.73 328 TYR A N 1
ATOM 4705 C CA . TYR A 1 328 ? 62.060 38.368 3.464 1.00 47.94 328 TYR A CA 1
ATOM 4706 C C . TYR A 1 328 ? 63.443 38.990 3.373 1.00 50.99 328 TYR A C 1
ATOM 4707 O O . TYR A 1 328 ? 64.405 38.302 3.016 1.00 51.30 328 TYR A O 1
ATOM 4725 N N . ASP A 1 329 ? 63.574 40.273 3.717 1.00 52.27 329 ASP A N 1
ATOM 4726 C CA . ASP A 1 329 ? 64.899 40.881 3.776 1.00 51.52 329 ASP A CA 1
ATOM 4727 C C . ASP A 1 329 ? 65.782 40.154 4.784 1.00 55.61 329 ASP A C 1
ATOM 4728 O O . ASP A 1 329 ? 66.982 39.962 4.550 1.00 64.58 329 ASP A O 1
ATOM 4737 N N . ALA A 1 330 ? 65.201 39.723 5.906 1.00 55.81 330 ALA A N 1
ATOM 4738 C CA . ALA A 1 330 ? 65.990 39.069 6.946 1.00 54.12 330 ALA A CA 1
ATOM 4739 C C . ALA A 1 330 ? 66.277 37.613 6.593 1.00 57.84 330 ALA A C 1
ATOM 4740 O O . ALA A 1 330 ? 67.350 37.086 6.915 1.00 61.40 330 ALA A O 1
ATOM 4747 N N . ALA A 1 331 ? 65.324 36.938 5.947 1.00 53.42 331 ALA A N 1
ATOM 4748 C CA . ALA A 1 331 ? 65.514 35.527 5.621 1.00 57.11 331 ALA A CA 1
ATOM 4749 C C . ALA A 1 331 ? 66.519 35.349 4.490 1.00 53.94 331 ALA A C 1
ATOM 4750 O O . ALA A 1 331 ? 67.415 34.501 4.570 1.00 57.20 331 ALA A O 1
ATOM 4757 N N . ILE A 1 332 ? 66.377 36.133 3.421 1.00 50.51 332 ILE A N 1
ATOM 4758 C CA . ILE A 1 332 ? 67.296 36.023 2.292 1.00 57.87 332 ILE A CA 1
ATOM 4759 C C . ILE A 1 332 ? 68.728 36.290 2.739 1.00 64.38 332 ILE A C 1
ATOM 4760 O O . ILE A 1 332 ? 69.670 35.624 2.290 1.00 74.64 332 ILE A O 1
ATOM 4776 N N . ARG A 1 333 ? 68.914 37.267 3.629 1.00 63.17 333 ARG A N 1
ATOM 4777 C CA . ARG A 1 333 ? 70.255 37.623 4.074 1.00 60.83 333 ARG A CA 1
ATOM 4778 C C . ARG A 1 333 ? 70.906 36.470 4.826 1.00 69.58 333 ARG A C 1
ATOM 4779 O O . ARG A 1 333 ? 71.976 35.982 4.440 1.00 76.06 333 ARG A O 1
ATOM 4800 N N . THR A 1 334 ? 70.274 36.020 5.912 1.00 70.50 334 THR A N 1
ATOM 4801 C CA . THR A 1 334 ? 70.839 34.925 6.693 1.00 70.35 334 THR A CA 1
ATOM 4802 C C . THR A 1 334 ? 71.066 33.696 5.826 1.00 70.96 334 THR A C 1
ATOM 4803 O O . THR A 1 334 ? 72.091 33.018 5.953 1.00 77.81 334 THR A O 1
ATOM 4814 N N . CYS A 1 335 ? 70.114 33.384 4.947 1.00 68.33 335 CYS A N 1
ATOM 4815 C CA . CYS A 1 335 ? 70.301 32.249 4.054 1.00 75.54 335 CYS A CA 1
ATOM 4816 C C . CYS A 1 335 ? 71.425 32.534 3.062 1.00 80.38 335 CYS A C 1
ATOM 4817 O O . CYS A 1 335 ? 72.157 31.618 2.665 1.00 78.68 335 CYS A O 1
ATOM 4825 N N . ARG A 1 336 ? 71.550 33.772 2.615 1.00 76.93 336 ARG A N 1
ATOM 4826 C CA . ARG A 1 336 ? 72.560 34.103 1.624 1.00 76.12 336 ARG A CA 1
ATOM 4827 C C . ARG A 1 336 ? 73.916 33.843 2.211 1.00 84.31 336 ARG A C 1
ATOM 4828 O O . ARG A 1 336 ? 74.868 33.575 1.494 1.00 108.62 336 ARG A O 1
ATOM 4836 N N . GLU A 1 337 ? 74.014 33.904 3.524 1.00 77.95 337 GLU A N 1
ATOM 4837 C CA . GLU A 1 337 ? 75.263 33.590 4.154 1.00 82.87 337 GLU A CA 1
ATOM 4838 C C . GLU A 1 337 ? 75.430 32.087 4.262 1.00 86.95 337 GLU A C 1
ATOM 4839 O O . GLU A 1 337 ? 75.999 31.628 5.239 1.00 84.70 337 GLU A O 1
ATOM 4845 N N . LYS A 1 338 ? 74.954 31.329 3.267 1.00 87.41 338 LYS A N 1
ATOM 4846 C CA . LYS A 1 338 ? 75.104 29.861 3.244 1.00 85.06 338 LYS A CA 1
ATOM 4847 C C . LYS A 1 338 ? 74.188 29.071 2.301 1.00 80.96 338 LYS A C 1
ATOM 4848 O O . LYS A 1 338 ? 74.571 28.783 1.174 1.00 69.01 338 LYS A O 1
ATOM 4854 N N . GLY A 1 339 ? 72.978 28.729 2.744 1.00 89.84 339 GLY A N 1
ATOM 4855 C CA . GLY A 1 339 ? 72.094 27.866 1.972 1.00 82.08 339 GLY A CA 1
ATOM 4856 C C . GLY A 1 339 ? 71.225 28.244 0.801 1.00 81.20 339 GLY A C 1
ATOM 4857 O O . GLY A 1 339 ? 70.390 27.448 0.396 1.00 76.42 339 GLY A O 1
ATOM 4858 N N . LEU A 1 340 ? 71.403 29.416 0.234 1.00 79.87 340 LEU A N 1
ATOM 4859 C CA . LEU A 1 340 ? 70.654 29.770 -0.958 1.00 78.72 340 LEU A CA 1
ATOM 4860 C C . LEU A 1 340 ? 71.557 30.530 -1.879 1.00 87.13 340 LEU A C 1
ATOM 4861 O O . LEU A 1 340 ? 72.607 31.005 -1.473 1.00 92.16 340 LEU A O 1
ATOM 4866 N N . ILE A 1 341 ? 71.152 30.651 -3.127 1.00 81.28 341 ILE A N 1
ATOM 4867 C CA . ILE A 1 341 ? 71.965 31.343 -4.089 1.00 82.34 341 ILE A CA 1
ATOM 4868 C C . ILE A 1 341 ? 71.714 32.813 -3.997 1.00 81.67 341 ILE A C 1
ATOM 4869 O O . ILE A 1 341 ? 70.633 33.230 -3.621 1.00 82.84 341 ILE A O 1
ATOM 4874 N N . PRO A 1 342 ? 72.719 33.611 -4.319 1.00 85.59 342 PRO A N 1
ATOM 4875 C CA . PRO A 1 342 ? 72.547 35.057 -4.316 1.00 73.59 342 PRO A CA 1
ATOM 4876 C C . PRO A 1 342 ? 71.905 35.504 -5.584 1.00 77.14 342 PRO A C 1
ATOM 4877 O O . PRO A 1 342 ? 71.301 36.560 -5.572 1.00 75.99 342 PRO A O 1
ATOM 4881 N N . LEU A 1 343 ? 72.025 34.722 -6.649 1.00 84.27 343 LEU A N 1
ATOM 4882 C CA . LEU A 1 343 ? 71.462 35.066 -7.955 1.00 71.50 343 LEU A CA 1
ATOM 4883 C C . LEU A 1 343 ? 70.702 36.356 -7.896 1.00 81.90 343 LEU A C 1
ATOM 4884 O O . LEU A 1 343 ? 71.278 37.421 -8.073 1.00 127.21 343 LEU A O 1
#

Sequence (327 aa):
AAAKGPVVVTGAAGFVGSWLVRKLLRAGYAVRATVRDPANVGKTKPLLDLPGAAERLSIWKADLTEEGSFDDAIKGCTGVFHVATPMDFESKDPENEVIKPTVEGVLSIMRACKEAGTVRRVVFTSTAGAVNVEERQKPVYDENNWSDVDFCRRVKMTGWMYFVSKTLADKAAIAYAAEHGMDLISVIPPLVIGPFISAGMPPSLLTALALITGNEPHYSILKQVQFVHLDDLCDAEIFLFEHPAAAGRYVCSSHATTIHGLAAMLRERYPEYRIPERFRGIDDGDLQPVHFSSKKLLDLGFAFKYTVEDMYDAAIRTCREKGLIPL

Solvent-accessible surface area: 14704 Å² total; per-residue (Å²): 162,99,47,91,26,39,0,0,0,0,24,0,30,35,33,24,1,10,28,0,0,52,23,0,3,178,35,25,8,25,0,48,0,3,8,178,56,45,88,56,112,47,104,6,106,20,1,96,107,13,91,23,2,96,132,72,19,46,42,70,141,5,26,28,105,104,149,41,30,8,68,108,1,0,119,32,0,43,0,0,0,7,22,23,33,30,113,70,50,173,39,192,61,24,57,82,77,0,3,123,31,8,26,94,1,4,32,16,1,1,92,9,3,89,151,12,63,60,27,114,7,3,0,5,11,4,17,14,8,0,1,23,20,33,125,163,87,72,101,82,1,42,25,113,32,95,9,54,22,92,21,0,81,153,80,112,54,137,23,21,23,48,42,0,2,7,7,50,0,0,135,21,0,60,59,26,5,82,135,70,73,42,53,14,0,1,0,1,8,13,37,11,0,0,26,11,63,49,100,43,53,4,89,20,0,62,5,0,0,0,1,11,42,60,38,75,110,41,9,77,84,0,62,64,7,12,0,0,7,0,10,0,0,0,31,0,1,16,52,0,3,72,51,119,70,3,57,34,14,6,0,0,8,37,62,20,16,9,0,64,33,3,1,48,19,0,99,142,105,14,111,71,4,196,13,44,124,166,8,176,84,14,98,94,36,143,32,125,47,5,91,11,37,7,134,62,0,77,96,46,56,17,69,50,100,71,74,8,54,55,0,0,42,12,0,3,140,18,1,86,114,98,54,18,85,88,112